Protein AF-A0A0B1TAB0-F1 (afdb_monomer)

Secondary structure (DSSP, 8-state):
----TTSTTTSHHHHSSSSS---PPP----------------------------PPPTTTTTT-SS-HHHHHHHHHHHSSS-----HHHHHHHHHHHHHHHHHHHHHHHHHHHHHH--GGG-TT------HHHHHHHHHHHHHHHHHHHHHHHHHHHHHHHTSTT--HHHHHHHHHHHHHHHHHHHHHHHHHHHHHHHHHT-SS--------------------------HHHHHHHHSTT-TTS------

Nearest PDB structures (foldseek):
  9b3p-assembly1_C  TM=7.333E-01  e=4.336E+00  Mus musculus

Solvent-accessible surface area (backbone atoms only — not comparable to full-atom values): 16544 Å² total; per-residue (Å²): 141,83,85,80,87,75,71,75,70,63,61,62,64,68,66,70,75,80,78,84,86,77,88,80,78,90,85,84,83,86,88,85,90,81,84,88,83,91,83,91,80,84,84,83,88,73,82,71,77,71,78,78,73,78,78,75,60,91,63,52,69,79,71,36,83,47,61,59,72,61,53,51,53,49,50,46,66,72,37,97,52,96,70,89,77,59,69,67,57,51,40,50,52,22,50,51,52,48,53,53,49,53,51,53,50,51,53,44,49,55,52,38,50,61,72,66,52,63,60,87,76,38,91,90,54,76,87,87,76,60,64,70,61,52,51,54,50,51,55,48,51,53,52,51,54,48,52,53,51,51,49,52,50,52,51,50,44,48,53,53,44,72,46,90,90,58,61,69,67,52,39,51,52,36,53,50,51,53,52,50,53,54,49,51,49,51,50,52,55,48,52,53,50,50,51,52,57,57,63,73,73,51,92,68,89,72,85,78,86,83,68,92,79,67,88,70,92,62,81,81,73,83,62,90,67,84,79,72,72,53,71,70,59,52,52,47,67,73,38,96,83,33,98,78,54,82,78,80,76,86,126

Sequence (251 aa):
MDDTPAQHQEEERYHYLSKENLTQVPSDRADSVAAEPMDDTPAQHQEEEMIQVRQLQEGALDSALLRPPDIMSRITQCMNEMCYVDEEVLVLISDAAECRLREIIGELAILAEHRMEPLRLNPNYGQIDDTRRQLRFLEEIDRQQEEQRENREKEALIRMSKSKGIAKDTIERAKEMQRADAEAKRNRDANAAAIAALSSGSKASRPKWDQSGSSGVSGAIHRPRTVRGNVSDLHILVTPHSPISPQWSSE

Radius of gyration: 40.76 Å; Cα contacts (8 Å, |Δi|>4): 65; chains: 1; bounding box: 87×84×124 Å

Mean predicted aligned error: 20.16 Å

Organism: Oesophagostomum dentatum (NCBI:txid61180)

InterPro domains:
  IPR007900 Transcription initiation factor TFIID component TAF4, C-terminal [PF05236] (53-220)
  IPR007900 Transcription initiation factor TFIID component TAF4, C-terminal [cd08045] (85-159)
  IPR045144 Transcription initiation factor TFIID component TAF4 [PTHR15138] (85-216)

Foldseek 3Di:
DDDDPPPPPVVVVVVPPPPPDDDDDDDDDDDDDDDDDDDDDDDDPPPPVPPPPPDDDVCLQVVFPDNLVVVLVVVCVVPPDDDDDDPVVSSVVSVVVVVVVVVLVVVLVVVLVVVVPPQVPDPVDDDPDDVVVVVVVVVVVVVVVVVVVVVVVLVVLLVQLPDPPDDPVSVVVNVVVVVVVVVVVVVVVVVVVVVVVVVVPPPDDDPPPPDPPDPDPDPPPPDVDPRDGDVVSSVLAPDPPRPPHPPPDDD

Structure (mmCIF, N/CA/C/O backbone):
data_AF-A0A0B1TAB0-F1
#
_entry.id   AF-A0A0B1TAB0-F1
#
loop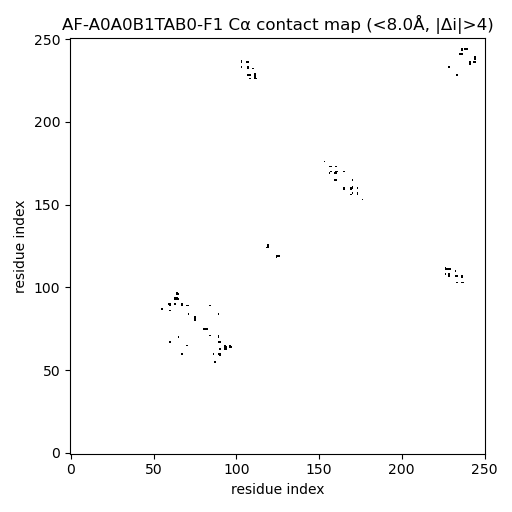_
_atom_site.group_PDB
_atom_site.id
_atom_site.type_symbol
_atom_site.label_atom_id
_atom_site.label_alt_id
_atom_site.label_comp_id
_atom_site.label_asym_id
_atom_site.label_entity_id
_atom_site.label_seq_id
_atom_site.pdbx_PDB_ins_code
_atom_site.Cartn_x
_atom_site.Cartn_y
_atom_site.Cartn_z
_atom_site.occupancy
_atom_site.B_iso_or_equiv
_atom_site.auth_seq_id
_atom_site.auth_comp_id
_atom_site.auth_asym_id
_atom_site.auth_atom_id
_atom_site.pdbx_PDB_model_num
ATOM 1 N N . MET A 1 1 ? -7.571 -66.012 -17.893 1.00 47.59 1 MET A N 1
ATOM 2 C CA . MET A 1 1 ? -7.949 -65.785 -19.296 1.00 47.59 1 MET A CA 1
ATOM 3 C C . MET A 1 1 ? -9.063 -64.775 -19.256 1.00 47.59 1 MET A C 1
ATOM 5 O O . MET A 1 1 ? -10.151 -65.137 -18.843 1.00 47.59 1 MET A O 1
ATOM 9 N N . ASP A 1 2 ? -8.708 -63.517 -19.478 1.00 38.16 2 ASP A N 1
ATOM 10 C CA . ASP A 1 2 ? -9.515 -62.545 -20.212 1.00 38.16 2 ASP A CA 1
ATOM 11 C C . ASP A 1 2 ? -8.610 -61.329 -20.424 1.00 38.16 2 ASP A C 1
ATOM 13 O O . ASP A 1 2 ? -8.282 -60.589 -19.498 1.00 38.16 2 ASP A O 1
ATOM 17 N N . ASP A 1 3 ? -8.097 -61.272 -21.652 1.00 42.53 3 ASP A N 1
ATOM 18 C CA . ASP A 1 3 ? -7.240 -60.240 -22.216 1.00 42.53 3 ASP A CA 1
ATOM 19 C C . ASP A 1 3 ? -8.066 -58.983 -22.509 1.00 42.53 3 ASP A C 1
ATOM 21 O O . ASP A 1 3 ? -9.107 -59.038 -23.167 1.00 42.53 3 ASP A O 1
ATOM 25 N N . THR A 1 4 ? -7.584 -57.832 -22.046 1.00 49.72 4 THR A N 1
ATOM 26 C CA . THR A 1 4 ? -8.196 -56.520 -22.288 1.00 49.72 4 THR A CA 1
ATOM 27 C C . THR A 1 4 ? -7.639 -55.926 -23.595 1.00 49.72 4 THR A C 1
ATOM 29 O O . THR A 1 4 ? -6.447 -55.626 -23.651 1.00 49.72 4 THR A O 1
ATOM 32 N N . PRO A 1 5 ? -8.444 -55.677 -24.649 1.00 50.03 5 PRO A N 1
ATOM 33 C CA . PRO A 1 5 ? -7.944 -55.288 -25.974 1.00 50.03 5 PRO A CA 1
ATOM 34 C C . PRO A 1 5 ? -7.803 -53.763 -26.159 1.00 50.03 5 PRO A C 1
ATOM 36 O O . PRO A 1 5 ? -7.980 -53.248 -27.259 1.00 50.03 5 PRO A O 1
ATOM 39 N N . ALA A 1 6 ? -7.506 -53.011 -25.095 1.00 52.91 6 ALA A N 1
ATOM 40 C CA . ALA A 1 6 ? -7.552 -51.543 -25.123 1.00 52.91 6 ALA A CA 1
ATOM 41 C C . ALA A 1 6 ? -6.198 -50.855 -25.392 1.00 52.91 6 ALA A C 1
ATOM 43 O O . ALA A 1 6 ? -6.175 -49.651 -25.618 1.00 52.91 6 ALA A O 1
ATOM 44 N N . GLN A 1 7 ? -5.077 -51.588 -25.396 1.00 47.50 7 GLN A N 1
ATOM 45 C CA . GLN A 1 7 ? -3.735 -50.995 -25.545 1.00 47.50 7 GLN A CA 1
ATOM 46 C C . GLN A 1 7 ? -3.172 -51.016 -26.977 1.00 47.50 7 GLN A C 1
ATOM 48 O O . GLN A 1 7 ? -2.198 -50.329 -27.251 1.00 47.50 7 GLN A O 1
ATOM 53 N N . HIS A 1 8 ? -3.802 -51.723 -27.919 1.00 46.94 8 HIS A N 1
ATOM 54 C CA . HIS A 1 8 ? -3.307 -51.814 -29.304 1.00 46.94 8 HIS A CA 1
ATOM 55 C C . HIS A 1 8 ? -3.781 -50.681 -30.228 1.00 46.94 8 HIS A C 1
ATOM 57 O O . HIS A 1 8 ? -3.337 -50.599 -31.367 1.00 46.94 8 HIS A O 1
ATOM 63 N N . GLN A 1 9 ? -4.671 -49.798 -29.767 1.00 42.47 9 GLN A N 1
ATOM 64 C CA . GLN A 1 9 ? -5.245 -48.744 -30.614 1.00 42.47 9 GLN A CA 1
ATOM 65 C C . GLN A 1 9 ? -4.593 -47.366 -30.403 1.00 42.47 9 GLN A C 1
ATOM 67 O O . GLN A 1 9 ? -4.854 -46.433 -31.162 1.00 42.47 9 GLN A O 1
ATOM 72 N N . GLU A 1 10 ? -3.716 -47.239 -29.403 1.00 46.34 10 GLU A N 1
ATOM 73 C CA . GLU A 1 10 ? -3.037 -45.983 -29.065 1.00 46.34 10 GLU A CA 1
ATOM 74 C C . GLU A 1 10 ? -1.611 -45.907 -29.647 1.00 46.34 10 GLU A C 1
ATOM 76 O O . GLU A 1 10 ? -1.154 -44.819 -29.990 1.00 46.34 10 GLU A O 1
ATOM 81 N N . GLU A 1 11 ? -0.954 -47.047 -29.908 1.00 45.47 11 GLU A N 1
ATOM 82 C CA . GLU A 1 11 ? 0.348 -47.097 -30.603 1.00 45.47 11 GLU A CA 1
ATOM 83 C C . GLU A 1 11 ? 0.243 -46.841 -32.119 1.00 45.47 11 GLU A C 1
ATOM 85 O O . GLU A 1 11 ? 1.131 -46.216 -32.705 1.00 45.47 11 GLU A O 1
ATOM 90 N N . GLU A 1 12 ? -0.869 -47.206 -32.769 1.00 47.19 12 GLU A N 1
ATOM 91 C CA . GLU A 1 12 ? -1.057 -46.947 -34.208 1.00 47.19 12 GLU A CA 1
ATOM 92 C C . GLU A 1 12 ? -1.264 -45.457 -34.533 1.00 47.19 12 GLU A C 1
ATOM 94 O O . GLU A 1 12 ? -0.997 -45.015 -35.654 1.00 47.19 12 GLU A O 1
ATOM 99 N N . ARG A 1 13 ? -1.662 -44.641 -33.547 1.00 48.09 13 ARG A N 1
ATOM 100 C CA . ARG A 1 13 ? -1.859 -43.193 -33.729 1.00 48.09 13 ARG A CA 1
ATOM 101 C C . ARG A 1 13 ? -0.556 -42.394 -33.746 1.00 48.09 13 ARG A C 1
ATOM 103 O O . ARG A 1 13 ? -0.523 -41.327 -34.355 1.00 48.09 13 ARG A O 1
ATOM 110 N N . TYR A 1 14 ? 0.513 -42.902 -33.131 1.00 40.31 14 TYR A N 1
ATOM 111 C CA . TYR A 1 14 ? 1.827 -42.243 -33.128 1.00 40.31 14 TYR A CA 1
ATOM 112 C C . TYR A 1 14 ? 2.703 -42.636 -34.324 1.00 40.31 14 TYR A C 1
ATOM 114 O O . TYR A 1 14 ? 3.641 -41.917 -34.663 1.00 40.31 14 TYR A O 1
ATOM 122 N N . HIS A 1 15 ? 2.363 -43.717 -35.032 1.00 41.47 15 HIS A N 1
ATOM 123 C CA . HIS A 1 15 ? 3.098 -44.150 -36.222 1.00 41.47 15 HIS A CA 1
ATOM 124 C C . HIS A 1 15 ? 2.649 -43.435 -37.519 1.00 41.47 15 HIS A C 1
ATOM 126 O O . HIS A 1 15 ? 3.377 -43.431 -38.512 1.00 41.47 15 HIS A O 1
ATOM 132 N N . TYR A 1 16 ? 1.490 -42.765 -37.514 1.00 40.62 16 TYR A N 1
ATOM 133 C CA . TYR A 1 16 ? 0.930 -42.085 -38.693 1.00 40.62 16 TYR A CA 1
ATOM 134 C C . TYR A 1 16 ? 1.309 -40.600 -38.854 1.00 40.62 16 TYR A C 1
ATOM 136 O O . TYR A 1 16 ? 0.978 -40.015 -39.880 1.00 40.62 16 TYR A O 1
ATOM 144 N N . LEU A 1 17 ? 2.046 -39.989 -37.916 1.00 42.69 17 LEU A N 1
ATOM 145 C CA . LEU A 1 17 ? 2.487 -38.583 -38.031 1.00 42.69 17 LEU A CA 1
ATOM 146 C C . LEU A 1 17 ? 3.975 -38.395 -38.391 1.00 42.69 17 LEU A C 1
ATOM 148 O O . LEU A 1 17 ? 4.430 -37.263 -38.513 1.00 42.69 17 LEU A O 1
ATOM 152 N N . SER A 1 18 ? 4.738 -39.473 -38.612 1.00 39.78 18 SER A N 1
ATOM 153 C CA . SER A 1 18 ? 6.163 -39.398 -39.010 1.00 39.78 18 SER A CA 1
ATOM 154 C C . SER A 1 18 ? 6.429 -39.614 -40.508 1.00 39.78 18 SER A C 1
ATOM 156 O O . SER A 1 18 ? 7.584 -39.743 -40.909 1.00 39.78 18 SER A O 1
ATOM 158 N N . LYS A 1 19 ? 5.398 -39.675 -41.364 1.00 42.56 19 LYS A N 1
ATOM 159 C CA . LYS A 1 19 ? 5.568 -39.990 -42.798 1.00 42.56 19 LYS A CA 1
ATOM 160 C C . LYS A 1 19 ? 4.796 -39.082 -43.757 1.00 42.56 19 LYS A C 1
ATOM 162 O O . LYS A 1 19 ? 4.285 -39.564 -44.755 1.00 42.56 19 LYS A O 1
ATOM 167 N N . GLU A 1 20 ? 4.772 -37.774 -43.517 1.00 39.12 20 GLU A N 1
ATOM 168 C CA . GLU A 1 20 ? 4.333 -36.802 -44.533 1.00 39.12 20 GLU A CA 1
ATOM 169 C C . GLU A 1 20 ? 5.166 -35.514 -44.474 1.00 39.12 20 GLU A C 1
ATOM 171 O O . GLU A 1 20 ? 4.686 -34.480 -44.031 1.00 39.12 20 GLU A O 1
ATOM 176 N N . ASN A 1 21 ? 6.437 -35.579 -44.895 1.00 34.12 21 ASN A N 1
ATOM 177 C CA . ASN A 1 21 ? 7.074 -34.532 -45.713 1.00 34.12 21 ASN A CA 1
ATOM 178 C C . ASN A 1 21 ? 8.458 -35.003 -46.197 1.00 34.12 21 ASN A C 1
ATOM 180 O O . ASN A 1 21 ? 9.498 -34.630 -45.658 1.00 34.12 21 ASN A O 1
ATOM 184 N N . LEU A 1 22 ? 8.481 -35.879 -47.201 1.00 32.72 22 LEU A N 1
ATOM 185 C CA . LEU A 1 22 ? 9.697 -36.147 -47.964 1.00 32.72 22 LEU A CA 1
ATOM 186 C C . LEU A 1 22 ? 9.334 -36.122 -49.445 1.00 32.72 22 LEU A C 1
ATOM 188 O O . LEU A 1 22 ? 8.996 -37.139 -50.047 1.00 32.72 22 LEU A O 1
ATOM 192 N N . THR A 1 23 ? 9.338 -34.918 -50.009 1.00 33.59 23 THR A N 1
ATOM 193 C CA . THR A 1 23 ? 9.144 -34.686 -51.437 1.00 33.59 23 THR A CA 1
ATOM 194 C C . THR A 1 23 ? 10.297 -35.329 -52.202 1.00 33.59 23 THR A C 1
ATOM 196 O O . THR A 1 23 ? 11.424 -34.838 -52.197 1.00 33.59 23 THR A O 1
ATOM 199 N N . GLN A 1 24 ? 10.005 -36.460 -52.842 1.00 29.81 24 GLN A N 1
ATOM 200 C CA . GLN A 1 24 ? 10.857 -37.090 -53.841 1.00 29.81 24 GLN A CA 1
ATOM 201 C C . GLN A 1 24 ? 10.837 -36.250 -55.126 1.00 29.81 24 GLN A C 1
ATOM 203 O O . GLN A 1 24 ? 9.774 -35.976 -55.681 1.00 29.81 24 GLN A O 1
ATOM 208 N N . VAL A 1 25 ? 12.018 -35.866 -55.609 1.00 36.06 25 VAL A N 1
ATOM 209 C CA . VAL A 1 25 ? 12.242 -35.359 -56.971 1.00 36.06 25 VAL A CA 1
ATOM 210 C C . VAL A 1 25 ? 12.648 -36.558 -57.843 1.00 36.06 25 VAL A C 1
ATOM 212 O O . VAL A 1 25 ? 13.494 -37.339 -57.400 1.00 36.06 25 VAL A O 1
ATOM 215 N N . PRO A 1 26 ? 12.067 -36.767 -59.039 1.00 36.28 26 PRO A N 1
ATOM 216 C CA . PRO A 1 26 ? 12.349 -37.957 -59.831 1.00 36.28 26 PRO A CA 1
ATOM 217 C C . PRO A 1 26 ? 13.692 -37.837 -60.563 1.00 36.28 26 PRO A C 1
ATOM 219 O O . PRO A 1 26 ? 13.973 -36.842 -61.228 1.00 36.28 26 PRO A O 1
ATOM 222 N N . SER A 1 27 ? 14.510 -38.880 -60.423 1.00 30.61 27 SER A N 1
ATOM 223 C CA . SER A 1 27 ? 15.782 -39.084 -61.118 1.00 30.61 27 SER A CA 1
ATOM 224 C C . SER A 1 27 ? 15.565 -40.076 -62.258 1.00 30.61 27 SER A C 1
ATOM 226 O O . SER A 1 27 ? 15.250 -41.237 -62.001 1.00 30.61 27 SER A O 1
ATOM 228 N N . ASP A 1 28 ? 15.744 -39.621 -63.498 1.00 32.47 28 ASP A N 1
ATOM 229 C CA . ASP A 1 28 ? 15.844 -40.477 -64.677 1.00 32.47 28 ASP A CA 1
ATOM 230 C C . ASP A 1 28 ? 17.212 -40.283 -65.358 1.00 32.47 28 ASP A C 1
ATOM 232 O O . ASP A 1 28 ? 17.497 -39.259 -65.971 1.00 32.47 28 ASP A O 1
ATOM 236 N N . ARG A 1 29 ? 18.009 -41.356 -65.267 1.00 31.23 29 ARG A N 1
ATOM 237 C CA . ARG A 1 29 ? 18.753 -42.002 -66.365 1.00 31.23 29 ARG A CA 1
ATOM 238 C C . ARG A 1 29 ? 20.047 -41.362 -66.927 1.00 31.23 29 ARG A C 1
ATOM 240 O O . ARG A 1 29 ? 20.035 -40.645 -67.914 1.00 31.23 29 ARG A O 1
ATOM 247 N N . ALA A 1 30 ? 21.152 -41.852 -66.351 1.00 32.66 30 ALA A N 1
ATOM 248 C CA . ALA A 1 30 ? 22.354 -42.471 -66.951 1.00 32.66 30 ALA A CA 1
ATOM 249 C C . ALA A 1 30 ? 23.254 -41.751 -67.992 1.00 32.66 30 ALA A C 1
ATOM 251 O O . ALA A 1 30 ? 22.832 -41.398 -69.087 1.00 32.66 30 ALA A O 1
ATOM 252 N N . ASP A 1 31 ? 24.549 -41.790 -67.633 1.00 30.97 31 ASP A N 1
ATOM 253 C CA . ASP A 1 31 ? 25.794 -41.857 -68.419 1.00 30.97 31 ASP A CA 1
ATOM 254 C C . ASP A 1 31 ? 26.188 -40.706 -69.353 1.00 30.97 31 ASP A C 1
ATOM 256 O O . ASP A 1 31 ? 25.697 -40.597 -70.472 1.00 30.97 31 ASP A O 1
ATOM 260 N N . SER A 1 32 ? 27.256 -39.977 -68.988 1.00 34.34 32 SER A N 1
ATOM 261 C CA . SER A 1 32 ? 28.560 -40.091 -69.682 1.00 34.34 32 SER A CA 1
ATOM 262 C C . SER A 1 32 ? 29.707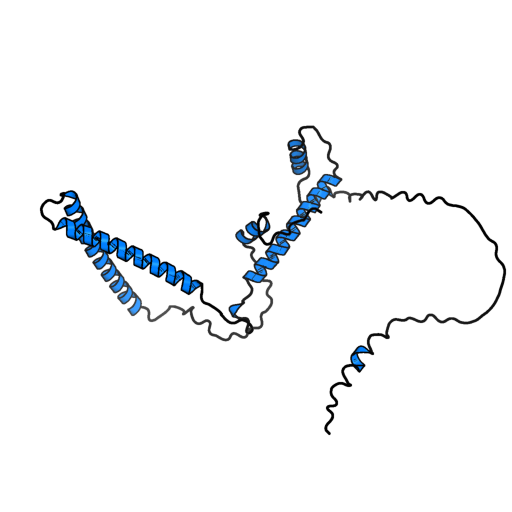 -39.378 -68.939 1.00 34.34 32 SER A C 1
ATOM 264 O O . SER A 1 32 ? 29.565 -38.287 -68.400 1.00 34.34 32 SER A O 1
ATOM 266 N N . VAL A 1 33 ? 30.858 -40.050 -68.934 1.00 36.56 33 VAL A N 1
ATOM 267 C CA . VAL A 1 33 ? 32.167 -39.678 -68.374 1.00 36.56 33 VAL A CA 1
ATOM 268 C C . VAL A 1 33 ? 32.877 -38.631 -69.243 1.00 36.56 33 VAL A C 1
ATOM 270 O O . VAL A 1 33 ? 32.963 -38.845 -70.449 1.00 36.56 33 VAL A O 1
ATOM 273 N N . ALA A 1 34 ? 33.488 -37.598 -68.638 1.00 35.16 34 ALA A N 1
ATOM 274 C CA . ALA A 1 34 ? 34.705 -36.939 -69.150 1.00 35.16 34 ALA A CA 1
ATOM 275 C C . ALA A 1 34 ? 35.356 -35.969 -68.128 1.00 35.16 34 ALA A C 1
ATOM 277 O O . ALA A 1 34 ? 34.776 -34.947 -67.791 1.00 35.16 34 ALA A O 1
ATOM 278 N N . ALA A 1 35 ? 36.565 -36.346 -67.689 1.00 34.28 35 ALA A N 1
ATOM 279 C CA . ALA A 1 35 ? 37.792 -35.568 -67.419 1.00 34.28 35 ALA A CA 1
ATOM 280 C C . ALA A 1 35 ? 37.768 -34.150 -66.782 1.00 34.28 35 ALA A C 1
ATOM 282 O O . ALA A 1 35 ? 37.145 -33.222 -67.285 1.00 34.28 35 ALA A O 1
ATOM 283 N N . GLU A 1 36 ? 38.602 -33.998 -65.741 1.00 37.75 36 GLU A N 1
ATOM 284 C CA . GLU A 1 36 ? 38.981 -32.765 -65.020 1.00 37.75 36 GLU A CA 1
ATOM 285 C C . GLU A 1 36 ? 39.729 -31.702 -65.875 1.00 37.75 36 GLU A C 1
ATOM 287 O O . GLU A 1 36 ? 40.090 -31.989 -67.021 1.00 37.75 36 GLU A O 1
ATOM 292 N N . PRO A 1 37 ? 40.024 -30.491 -65.336 1.00 47.38 37 PRO A N 1
ATOM 293 C CA . PRO A 1 37 ? 41.215 -30.344 -64.480 1.00 47.38 37 PRO A CA 1
ATOM 294 C C . PRO A 1 37 ? 41.073 -29.404 -63.263 1.00 47.38 37 PRO A C 1
ATOM 296 O O . PRO A 1 37 ? 40.228 -28.515 -63.205 1.00 47.38 37 PRO A O 1
ATOM 299 N N . MET A 1 38 ? 41.988 -29.642 -62.324 1.00 50.09 38 MET A N 1
ATOM 300 C CA . MET A 1 38 ? 42.341 -28.871 -61.132 1.00 50.09 38 MET A CA 1
ATOM 301 C C . MET A 1 38 ? 42.505 -27.360 -61.362 1.00 50.09 38 MET A C 1
ATOM 303 O O . MET A 1 38 ? 43.129 -26.951 -62.342 1.00 50.09 38 MET A O 1
ATOM 307 N N . ASP A 1 39 ? 42.080 -26.562 -60.379 1.00 37.22 39 ASP A N 1
ATOM 308 C CA . ASP A 1 39 ? 42.623 -25.222 -60.145 1.00 37.22 39 ASP A CA 1
ATOM 309 C C . ASP A 1 39 ? 42.904 -25.041 -58.642 1.00 37.22 39 ASP A C 1
ATOM 311 O O . ASP A 1 39 ? 41.996 -25.031 -57.810 1.00 37.22 39 ASP A O 1
ATOM 315 N N . ASP A 1 40 ? 44.195 -24.982 -58.312 1.00 39.03 40 ASP A N 1
ATOM 316 C CA . ASP A 1 40 ? 44.751 -24.658 -56.999 1.00 39.03 40 ASP A CA 1
ATOM 317 C C . ASP A 1 40 ? 44.916 -23.132 -56.920 1.00 39.03 40 ASP A C 1
ATOM 319 O O . ASP A 1 40 ? 45.767 -22.557 -57.602 1.00 39.03 40 ASP A O 1
ATOM 323 N N . THR A 1 41 ? 44.172 -22.458 -56.041 1.00 40.03 41 THR A N 1
ATOM 324 C CA . THR A 1 41 ? 44.500 -21.086 -55.612 1.00 40.03 41 THR A CA 1
ATOM 325 C C . THR A 1 41 ? 44.501 -20.990 -54.082 1.00 40.03 41 THR A C 1
ATOM 327 O O . THR A 1 41 ? 43.497 -21.320 -53.449 1.00 40.03 41 THR A O 1
ATOM 330 N N . PRO A 1 42 ? 45.607 -20.554 -53.442 1.00 38.59 42 PRO A N 1
ATOM 331 C CA . PRO A 1 42 ? 45.699 -20.513 -51.990 1.00 38.59 42 PRO A CA 1
ATOM 332 C C . PRO A 1 42 ? 45.158 -19.194 -51.412 1.00 38.59 42 PRO A C 1
ATOM 334 O O . PRO A 1 42 ? 45.558 -18.110 -51.821 1.00 38.59 42 PRO A O 1
ATOM 337 N N . ALA A 1 43 ? 44.288 -19.344 -50.411 1.00 40.84 43 ALA A N 1
ATOM 338 C CA . ALA A 1 43 ? 44.093 -18.513 -49.218 1.00 40.84 43 ALA A CA 1
ATOM 339 C C . ALA A 1 43 ? 44.223 -16.981 -49.320 1.00 40.84 43 ALA A C 1
ATOM 341 O O . ALA A 1 43 ? 45.339 -16.474 -49.316 1.00 40.84 43 ALA A O 1
ATOM 342 N N . GLN A 1 44 ? 43.102 -16.270 -49.115 1.00 34.50 44 GLN A N 1
ATOM 343 C CA . GLN A 1 44 ? 43.016 -15.134 -48.177 1.00 34.50 44 GLN A CA 1
ATOM 344 C C . GLN A 1 44 ? 41.606 -15.077 -47.554 1.00 34.50 44 GLN A C 1
ATOM 346 O O . GLN A 1 44 ? 40.704 -14.439 -48.082 1.00 34.50 44 GLN A O 1
ATOM 351 N N . HIS A 1 45 ? 41.413 -15.754 -46.417 1.00 34.88 45 HIS A N 1
ATOM 352 C CA . HIS A 1 45 ? 40.326 -15.424 -45.495 1.00 34.88 45 HIS A CA 1
ATOM 353 C C . HIS A 1 45 ? 40.740 -14.151 -44.746 1.00 34.88 45 HIS A C 1
ATOM 355 O O . HIS A 1 45 ? 41.489 -14.215 -43.774 1.00 34.88 45 HIS A O 1
ATOM 361 N N . GLN A 1 46 ? 40.314 -12.990 -45.237 1.00 36.31 46 GLN A N 1
ATOM 362 C CA . GLN A 1 46 ? 40.105 -11.828 -44.382 1.00 36.31 46 GLN A CA 1
ATOM 363 C C . GLN A 1 46 ? 38.625 -11.843 -44.017 1.00 36.31 46 GLN A C 1
ATOM 365 O O . GLN A 1 46 ? 37.778 -11.404 -44.788 1.00 36.31 46 GLN A O 1
ATOM 370 N N . GLU A 1 47 ? 38.313 -12.409 -42.855 1.00 41.62 47 GLU A N 1
ATOM 371 C CA . GLU A 1 47 ? 37.093 -12.048 -42.142 1.00 41.62 47 GLU A CA 1
ATOM 372 C C . GLU A 1 47 ? 37.279 -10.593 -41.693 1.00 41.62 47 GLU A C 1
ATOM 374 O O . GLU A 1 47 ? 37.739 -10.307 -40.591 1.00 41.62 47 GLU A O 1
ATOM 379 N N . GLU A 1 48 ? 37.000 -9.649 -42.593 1.00 47.19 48 GLU A N 1
ATOM 380 C CA . GLU A 1 48 ? 36.554 -8.335 -42.156 1.00 47.19 48 GLU A CA 1
ATOM 381 C C . GLU A 1 48 ? 35.204 -8.580 -41.494 1.00 47.19 48 GLU A C 1
ATOM 383 O O . GLU A 1 48 ? 34.183 -8.750 -42.160 1.00 47.19 48 GLU A O 1
ATOM 388 N N . GLU A 1 49 ? 35.223 -8.694 -40.168 1.00 48.38 49 GLU A N 1
ATOM 389 C CA . GLU A 1 49 ? 34.031 -8.623 -39.341 1.00 48.38 49 GLU A CA 1
ATOM 390 C C . GLU A 1 49 ? 33.387 -7.267 -39.647 1.00 48.38 49 GLU A C 1
ATOM 392 O O . GLU A 1 49 ? 33.799 -6.214 -39.157 1.00 48.38 49 GLU A O 1
ATOM 397 N N . MET A 1 50 ? 32.458 -7.283 -40.603 1.00 40.94 50 MET A N 1
ATOM 398 C CA . MET A 1 50 ? 31.749 -6.105 -41.061 1.00 40.94 50 MET A CA 1
ATOM 399 C C . MET A 1 50 ? 31.025 -5.565 -39.834 1.00 40.94 50 MET A C 1
ATOM 401 O O . MET A 1 50 ? 30.039 -6.156 -39.395 1.00 40.94 50 MET A O 1
ATOM 405 N N . ILE A 1 51 ? 31.519 -4.470 -39.251 1.00 59.53 51 ILE A N 1
ATOM 406 C CA . ILE A 1 51 ? 30.779 -3.753 -38.216 1.00 59.53 51 ILE A CA 1
ATOM 407 C C . ILE A 1 51 ? 29.483 -3.327 -38.891 1.00 59.53 51 ILE A C 1
ATOM 409 O O . ILE A 1 51 ? 29.464 -2.406 -39.711 1.00 59.53 51 ILE A O 1
ATOM 413 N N . GLN A 1 52 ? 28.406 -4.052 -38.609 1.00 52.94 52 GLN A N 1
ATOM 414 C CA . GLN A 1 52 ? 27.100 -3.751 -39.154 1.00 52.94 52 GLN A CA 1
ATOM 415 C C . GLN A 1 52 ? 26.580 -2.528 -38.405 1.00 52.94 52 GLN A C 1
ATOM 417 O O . GLN A 1 52 ? 25.865 -2.639 -37.412 1.00 52.94 52 GLN A O 1
ATOM 422 N N . VAL A 1 53 ? 27.019 -1.348 -38.852 1.00 60.97 53 VAL A N 1
ATOM 423 C CA . VAL A 1 53 ? 26.540 -0.064 -38.346 1.00 60.97 53 VAL A CA 1
ATOM 424 C C . VAL A 1 53 ? 25.045 -0.024 -38.625 1.00 60.97 53 VAL A C 1
ATOM 426 O O . VAL A 1 53 ? 24.603 -0.092 -39.778 1.00 60.97 53 VAL A O 1
ATOM 429 N N . ARG A 1 54 ? 24.257 -0.000 -37.552 1.00 65.94 54 ARG A N 1
ATOM 430 C CA . ARG A 1 54 ? 22.802 0.044 -37.626 1.00 65.94 54 ARG A CA 1
ATOM 431 C C . ARG A 1 54 ? 22.411 1.415 -38.165 1.00 65.94 54 ARG A C 1
ATOM 433 O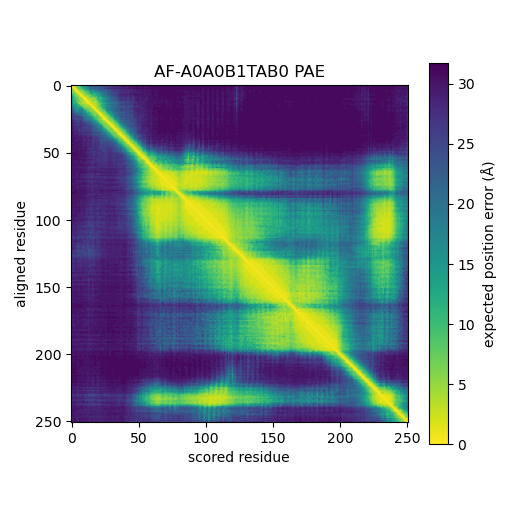 O . ARG A 1 54 ? 22.292 2.355 -37.399 1.00 65.94 54 ARG A O 1
ATOM 440 N N . GLN A 1 55 ? 22.197 1.521 -39.475 1.00 67.31 55 GLN A N 1
ATOM 441 C CA . GLN A 1 55 ? 21.720 2.766 -40.075 1.00 67.31 55 GLN A CA 1
ATOM 442 C C . GLN A 1 55 ? 20.388 3.166 -39.433 1.00 67.31 55 GLN A C 1
ATOM 444 O O . GLN A 1 55 ? 19.403 2.425 -39.511 1.00 67.31 55 GLN A O 1
ATOM 449 N N . LEU A 1 56 ? 20.369 4.328 -38.781 1.00 61.59 56 LEU A N 1
ATOM 450 C CA . LEU A 1 56 ? 19.141 4.919 -38.268 1.00 61.59 56 LEU A CA 1
ATOM 451 C C . LEU A 1 56 ? 18.188 5.214 -39.424 1.00 61.59 56 LEU A C 1
ATOM 453 O O . LEU A 1 56 ? 18.567 5.797 -40.440 1.00 61.59 56 LEU A O 1
ATOM 457 N N . GLN A 1 57 ? 16.926 4.839 -39.242 1.00 69.44 57 GLN A N 1
ATOM 458 C CA . GLN A 1 57 ? 15.865 5.282 -40.130 1.00 69.44 57 GLN A CA 1
ATOM 459 C C . GLN A 1 57 ? 15.727 6.807 -40.011 1.00 69.44 57 GLN A C 1
ATOM 461 O O . GLN A 1 57 ? 15.761 7.355 -38.908 1.00 69.44 57 GLN A O 1
ATOM 466 N N . GLU A 1 58 ? 15.583 7.497 -41.141 1.00 67.62 58 GLU A N 1
ATOM 467 C CA . GLU A 1 58 ? 15.400 8.950 -41.175 1.00 67.62 58 GLU A CA 1
ATOM 468 C C . GLU A 1 58 ? 14.213 9.348 -40.268 1.00 67.62 58 GLU A C 1
ATOM 470 O O . GLU A 1 58 ? 13.111 8.815 -40.414 1.00 67.62 58 GLU A O 1
ATOM 475 N N . GLY A 1 59 ? 14.458 10.215 -39.274 1.00 70.31 59 GLY A N 1
ATOM 476 C CA . GLY A 1 59 ? 13.463 10.613 -38.263 1.00 70.31 59 GLY A CA 1
ATOM 477 C C . GLY A 1 59 ? 13.386 9.744 -36.996 1.00 70.31 59 GLY A C 1
ATOM 478 O O . GLY A 1 59 ? 12.460 9.917 -36.207 1.00 70.31 59 GLY A O 1
ATOM 479 N N . ALA A 1 60 ? 14.337 8.835 -36.744 1.00 74.06 60 ALA A N 1
ATOM 480 C CA . ALA A 1 60 ? 14.332 7.973 -35.549 1.00 74.06 60 ALA A CA 1
ATOM 481 C C . ALA A 1 60 ? 14.254 8.742 -34.211 1.00 74.06 60 ALA A C 1
ATOM 483 O O . ALA A 1 60 ? 13.608 8.283 -33.265 1.00 74.06 60 ALA A O 1
ATOM 484 N N . LEU A 1 61 ? 14.852 9.937 -34.141 1.00 75.50 61 LEU A N 1
ATOM 485 C CA . LEU A 1 61 ? 14.771 10.817 -32.970 1.00 75.50 61 LEU A CA 1
ATOM 486 C C . LEU A 1 61 ? 13.366 11.392 -32.738 1.00 75.50 61 LEU A C 1
ATOM 488 O O . LEU A 1 61 ? 13.000 11.637 -31.590 1.00 75.50 61 LEU A O 1
ATOM 492 N N . ASP A 1 62 ? 12.570 11.576 -33.793 1.00 77.75 62 ASP A N 1
ATOM 493 C CA . ASP A 1 62 ? 11.206 12.111 -33.692 1.00 77.75 62 ASP A CA 1
ATOM 494 C C . ASP A 1 62 ? 10.214 11.055 -33.185 1.00 77.75 62 ASP A C 1
ATOM 496 O O . ASP A 1 62 ? 9.190 11.388 -32.586 1.00 77.75 62 ASP A O 1
ATOM 500 N N . SER A 1 63 ? 10.524 9.772 -33.393 1.00 81.94 63 SER A N 1
ATOM 501 C CA . SER A 1 63 ? 9.767 8.638 -32.848 1.00 81.94 63 SER A CA 1
ATOM 502 C C . SER A 1 63 ? 10.207 8.203 -31.447 1.00 81.94 63 SER A C 1
ATOM 504 O O . SER A 1 63 ? 9.578 7.323 -30.860 1.00 81.94 63 SER A O 1
ATOM 506 N N . ALA A 1 64 ? 11.278 8.791 -30.910 1.00 87.06 64 ALA A N 1
ATOM 507 C CA . ALA A 1 64 ? 11.827 8.415 -29.617 1.00 87.06 64 ALA A CA 1
ATOM 508 C C . ALA A 1 64 ? 10.833 8.711 -28.477 1.00 87.06 64 ALA A C 1
ATOM 510 O O . ALA A 1 64 ? 10.278 9.805 -28.366 1.00 87.06 64 ALA A O 1
ATOM 511 N N . LEU A 1 65 ? 10.631 7.731 -27.591 1.00 91.56 65 LEU A N 1
ATOM 512 C CA . LEU A 1 65 ? 9.840 7.880 -26.369 1.00 91.56 65 LEU A CA 1
ATOM 513 C C . LEU A 1 65 ? 10.361 9.013 -25.470 1.00 91.56 65 LEU A C 1
ATOM 515 O O . LEU A 1 65 ? 9.581 9.782 -24.903 1.00 91.56 65 LEU A O 1
ATOM 519 N N . LEU A 1 66 ? 11.680 9.079 -25.288 1.00 92.81 66 LEU A N 1
ATOM 520 C CA . LEU A 1 66 ? 12.329 10.095 -24.470 1.00 92.81 66 LEU A CA 1
ATOM 521 C C . LEU A 1 66 ? 12.757 11.276 -25.338 1.00 92.81 66 LEU A C 1
ATOM 523 O O . LEU A 1 66 ? 13.245 11.096 -26.448 1.00 92.81 66 LEU A O 1
ATOM 527 N N . ARG A 1 67 ? 12.642 12.499 -24.807 1.00 92.25 67 ARG A N 1
ATOM 528 C CA . ARG A 1 67 ? 13.064 13.704 -25.533 1.00 92.25 67 ARG A CA 1
ATOM 529 C C . ARG A 1 67 ? 14.598 13.763 -25.624 1.00 92.25 67 ARG A C 1
ATOM 531 O O . ARG A 1 67 ? 15.240 13.935 -24.582 1.00 92.25 67 ARG A O 1
ATOM 538 N N . PRO A 1 68 ? 15.192 13.737 -26.833 1.00 89.69 68 PRO A N 1
ATOM 539 C CA . PRO A 1 68 ? 16.644 13.800 -27.015 1.00 89.69 68 PRO A CA 1
ATOM 540 C C . PRO A 1 68 ? 17.357 14.965 -26.295 1.00 89.69 68 PRO A C 1
ATOM 542 O O . PRO A 1 68 ? 18.386 14.711 -25.662 1.00 89.69 68 PRO A O 1
ATOM 545 N N . PRO A 1 69 ? 16.844 16.219 -26.290 1.00 89.31 69 PRO A N 1
ATOM 546 C CA . PRO A 1 69 ? 17.544 17.322 -25.622 1.00 89.31 69 PRO A CA 1
ATOM 547 C C . PRO A 1 69 ? 17.601 17.168 -24.096 1.00 89.31 69 PRO A C 1
ATOM 549 O O . PRO A 1 69 ? 18.569 17.605 -23.473 1.00 89.31 69 PRO A O 1
ATOM 552 N N . ASP A 1 70 ? 16.602 16.524 -23.485 1.00 91.62 70 ASP A N 1
ATOM 553 C CA . ASP A 1 70 ? 16.604 16.277 -22.042 1.00 91.62 70 ASP A CA 1
ATOM 554 C C . ASP A 1 70 ? 17.650 15.221 -21.676 1.00 91.62 70 ASP A C 1
ATOM 556 O O . ASP A 1 70 ? 18.392 15.396 -20.709 1.00 91.62 70 ASP A O 1
ATOM 560 N N . ILE A 1 71 ? 17.730 14.143 -22.467 1.00 91.44 71 ILE A N 1
ATOM 561 C CA . ILE A 1 71 ? 18.713 13.068 -22.283 1.00 91.44 71 ILE A CA 1
ATOM 562 C C . ILE A 1 71 ? 20.124 13.637 -22.423 1.00 91.44 71 ILE A C 1
ATOM 564 O O . ILE A 1 71 ? 20.938 13.465 -21.518 1.00 91.44 71 ILE A O 1
ATOM 568 N N . MET A 1 72 ? 20.386 14.385 -23.500 1.00 90.06 72 MET A N 1
ATOM 569 C CA . MET A 1 72 ? 21.669 15.050 -23.728 1.00 90.06 72 MET A CA 1
ATOM 570 C C . MET A 1 72 ? 22.036 15.961 -22.550 1.00 90.06 72 MET A C 1
ATOM 572 O O . MET A 1 72 ? 23.118 15.831 -21.987 1.00 90.06 72 MET A O 1
ATOM 576 N N . SER A 1 73 ? 21.112 16.823 -22.104 1.00 89.75 73 SER A N 1
ATOM 577 C CA . SER A 1 73 ? 21.347 17.708 -20.957 1.00 89.75 73 SER A CA 1
ATOM 578 C C . SER A 1 73 ? 21.701 16.937 -19.683 1.00 89.75 73 SER A C 1
ATOM 580 O O . SER A 1 73 ? 22.557 17.386 -18.918 1.00 89.75 73 SER A O 1
ATOM 582 N N . ARG A 1 74 ? 21.074 15.779 -19.441 1.00 90.38 74 ARG A N 1
ATOM 583 C CA . ARG A 1 74 ? 21.403 14.936 -18.283 1.00 90.38 74 ARG A CA 1
ATOM 584 C C . ARG A 1 74 ? 22.740 14.235 -18.420 1.00 90.38 74 ARG A C 1
ATOM 586 O O . ARG A 1 74 ? 23.489 14.235 -17.448 1.00 90.38 74 ARG A O 1
ATOM 593 N N . ILE A 1 75 ? 23.077 13.725 -19.599 1.00 90.25 75 ILE A N 1
ATOM 594 C CA . ILE A 1 75 ? 24.389 13.121 -19.847 1.00 90.25 75 ILE A CA 1
ATOM 595 C C . ILE A 1 75 ? 25.490 14.165 -19.642 1.00 90.25 75 ILE A C 1
ATOM 597 O O . ILE A 1 75 ? 26.398 13.933 -18.850 1.00 90.25 75 ILE A O 1
ATOM 601 N N . THR A 1 76 ? 25.369 15.350 -20.248 1.00 88.38 76 THR A N 1
ATOM 602 C CA . THR A 1 76 ? 26.346 16.437 -20.082 1.00 88.38 76 THR A CA 1
ATOM 603 C C . THR A 1 76 ? 26.410 16.965 -18.648 1.00 88.38 76 THR A C 1
ATOM 605 O O . THR A 1 76 ? 27.448 17.452 -18.233 1.00 88.38 76 THR A O 1
ATOM 608 N N . GLN A 1 77 ? 25.330 16.889 -17.865 1.00 88.31 77 GLN A N 1
ATOM 609 C CA . GLN A 1 77 ? 25.372 17.257 -16.446 1.00 88.31 77 GLN A CA 1
ATOM 610 C C . GLN A 1 77 ? 26.104 16.207 -15.595 1.00 88.31 77 GLN A C 1
ATOM 612 O O . GLN A 1 77 ? 26.762 16.557 -14.617 1.00 88.31 77 GLN A O 1
ATOM 617 N N . CYS A 1 78 ? 25.958 14.924 -15.931 1.00 87.06 78 CYS A N 1
ATOM 618 C CA . CYS A 1 78 ? 26.644 13.830 -15.248 1.00 87.06 78 CYS A CA 1
ATOM 619 C C . CYS A 1 78 ? 28.121 13.735 -15.645 1.00 87.06 78 CYS A C 1
ATOM 621 O O . CYS A 1 78 ? 28.958 13.362 -14.824 1.00 87.06 78 CYS A O 1
ATOM 623 N N . MET A 1 79 ? 28.447 14.070 -16.891 1.00 83.69 79 MET A N 1
ATOM 624 C CA . MET A 1 79 ? 29.817 14.139 -17.375 1.00 83.69 79 MET A CA 1
ATOM 625 C C . MET A 1 79 ? 30.405 15.492 -16.971 1.00 83.69 79 MET A C 1
ATOM 627 O O . MET A 1 79 ? 29.915 16.540 -17.359 1.00 83.69 79 MET A O 1
ATOM 631 N N . ASN A 1 80 ? 31.474 15.494 -16.179 1.00 73.50 80 ASN A N 1
ATOM 632 C CA . ASN A 1 80 ? 32.111 16.721 -15.681 1.00 73.50 80 ASN A CA 1
ATOM 633 C C . ASN A 1 80 ? 32.780 17.575 -16.793 1.00 73.50 80 ASN A C 1
ATOM 635 O O . ASN A 1 80 ? 33.408 18.591 -16.503 1.00 73.50 80 ASN A O 1
ATOM 639 N N . GLU A 1 81 ? 32.659 17.166 -18.060 1.00 76.25 81 GLU A N 1
ATOM 640 C CA . GLU A 1 81 ? 33.244 17.791 -19.245 1.00 76.25 81 GLU A CA 1
ATOM 641 C C . GLU A 1 81 ? 32.251 17.778 -20.416 1.00 76.25 81 GLU A C 1
ATOM 643 O O . GLU A 1 81 ? 31.320 16.970 -20.466 1.00 76.25 81 GLU A O 1
ATOM 648 N N . MET A 1 82 ? 32.460 18.680 -21.380 1.00 73.31 82 MET A N 1
ATOM 649 C CA . MET A 1 82 ? 31.654 18.733 -22.600 1.00 73.31 82 MET A CA 1
ATOM 650 C C . MET A 1 82 ? 31.895 17.468 -23.428 1.00 73.31 82 MET A C 1
ATOM 652 O O . MET A 1 82 ? 32.985 17.263 -23.957 1.00 73.31 82 MET A O 1
ATOM 656 N N . CYS A 1 83 ? 30.869 16.632 -23.542 1.00 78.50 83 CYS A N 1
ATOM 657 C CA . CYS A 1 83 ? 30.876 15.424 -24.356 1.00 78.50 83 CYS A CA 1
ATOM 658 C C . CYS A 1 83 ? 29.980 15.604 -25.585 1.00 78.50 83 CYS A C 1
ATOM 660 O O . CYS A 1 83 ? 28.950 16.278 -25.529 1.00 78.50 83 CYS A O 1
ATOM 662 N N . TYR A 1 84 ? 30.383 14.991 -26.695 1.00 83.00 84 TYR A N 1
ATOM 663 C CA . TYR A 1 84 ? 29.523 14.797 -27.855 1.00 83.00 84 TYR A CA 1
ATOM 664 C C . TYR A 1 84 ? 28.882 13.413 -27.741 1.00 83.00 84 TYR A C 1
ATOM 666 O O . TYR A 1 84 ? 29.590 12.428 -27.533 1.00 83.00 84 TYR A O 1
ATOM 674 N N . VAL A 1 85 ? 27.557 13.348 -27.845 1.00 86.44 85 VAL A N 1
ATOM 675 C CA . VAL A 1 85 ? 26.796 12.094 -27.835 1.00 86.44 85 VAL A CA 1
ATOM 676 C C . VAL A 1 85 ? 26.151 11.944 -29.202 1.00 86.44 85 VAL A C 1
ATOM 678 O O . VAL A 1 85 ? 25.468 12.860 -29.659 1.00 86.44 85 VAL A O 1
ATOM 681 N N . ASP A 1 86 ? 26.392 10.803 -29.841 1.00 88.69 86 ASP A N 1
ATOM 682 C CA . ASP A 1 86 ? 25.794 10.475 -31.132 1.00 88.69 86 ASP A CA 1
ATOM 683 C C . ASP A 1 86 ? 24.268 10.331 -31.002 1.00 88.69 86 ASP A C 1
ATOM 685 O O . ASP A 1 86 ? 23.749 9.884 -29.972 1.00 88.69 86 ASP A O 1
ATOM 689 N N . GLU A 1 87 ? 23.547 10.681 -32.059 1.00 88.38 87 GLU A N 1
ATOM 690 C CA . GLU A 1 87 ? 22.099 10.519 -32.156 1.00 88.38 87 GLU A CA 1
ATOM 691 C C . GLU A 1 87 ? 21.693 9.049 -31.982 1.00 88.38 87 GLU A C 1
ATOM 693 O O . GLU A 1 87 ? 20.699 8.766 -31.309 1.00 88.38 87 GLU A O 1
ATOM 698 N N . GLU A 1 88 ? 22.509 8.108 -32.476 1.00 88.62 88 GLU A N 1
ATOM 699 C CA . GLU A 1 88 ? 22.305 6.662 -32.287 1.00 88.62 88 GLU A CA 1
ATOM 700 C C . GLU A 1 88 ? 22.220 6.271 -30.812 1.00 88.62 88 GLU A C 1
ATOM 702 O O . GLU A 1 88 ? 21.361 5.482 -30.412 1.00 88.62 88 GLU A O 1
ATOM 707 N N . VAL A 1 89 ? 23.069 6.865 -29.973 1.00 90.50 89 VAL A N 1
ATOM 708 C CA . VAL A 1 89 ? 23.100 6.581 -28.536 1.00 90.50 89 VAL A CA 1
ATOM 709 C C . VAL A 1 89 ? 21.834 7.100 -27.858 1.00 90.50 89 VAL A C 1
ATOM 711 O O . VAL A 1 89 ? 21.277 6.426 -26.992 1.00 90.50 89 VAL A O 1
ATOM 714 N N . LEU A 1 90 ? 21.338 8.272 -28.263 1.00 90.69 90 LEU A N 1
ATOM 715 C CA . LEU A 1 90 ? 20.101 8.837 -27.716 1.00 90.69 90 LEU A CA 1
ATOM 716 C C . LEU A 1 90 ? 18.886 7.971 -28.066 1.00 90.69 90 LEU A C 1
ATOM 718 O O . LEU A 1 90 ? 18.046 7.720 -27.197 1.00 90.69 90 LEU A O 1
ATOM 722 N N . VAL A 1 91 ? 18.820 7.482 -29.309 1.00 91.56 91 VAL A N 1
ATOM 723 C CA . VAL A 1 91 ? 17.780 6.542 -29.750 1.00 91.56 91 VAL A CA 1
ATOM 724 C C . VAL A 1 91 ? 17.871 5.245 -28.953 1.00 91.56 91 VAL A C 1
ATOM 726 O O . VAL A 1 91 ? 16.866 4.814 -28.400 1.00 91.56 91 VAL A O 1
ATOM 729 N N . LEU A 1 92 ? 19.064 4.667 -28.791 1.00 92.19 92 LEU A N 1
ATOM 730 C CA . LEU A 1 92 ? 19.251 3.433 -28.019 1.00 92.19 92 LEU A CA 1
ATOM 731 C C . LEU A 1 92 ? 18.828 3.573 -26.552 1.00 92.19 92 LEU A C 1
ATOM 733 O O . LEU A 1 92 ? 18.210 2.661 -26.006 1.00 92.19 92 LEU A O 1
ATOM 737 N N . ILE A 1 93 ? 19.123 4.704 -25.907 1.00 92.94 93 ILE A N 1
ATOM 738 C CA . ILE A 1 93 ? 18.667 4.975 -24.534 1.00 92.94 93 ILE A CA 1
ATOM 739 C C . ILE A 1 93 ? 17.137 5.050 -24.485 1.00 92.94 93 ILE A C 1
ATOM 741 O O . ILE A 1 93 ? 16.519 4.509 -23.566 1.00 92.94 93 ILE A O 1
ATOM 745 N N . SER A 1 94 ? 16.525 5.715 -25.466 1.00 93.94 94 SER A N 1
ATOM 746 C CA . SER A 1 94 ? 15.071 5.819 -25.583 1.00 93.94 94 SER A CA 1
ATOM 747 C C . SER A 1 94 ? 14.418 4.451 -25.811 1.00 93.94 94 SER A C 1
ATOM 749 O O . SER A 1 94 ? 13.459 4.117 -25.115 1.00 93.94 94 SER A O 1
ATOM 751 N N . ASP A 1 95 ? 14.972 3.635 -26.709 1.00 92.69 95 ASP A N 1
ATOM 752 C CA . ASP A 1 95 ? 14.532 2.263 -26.982 1.00 92.69 95 ASP A CA 1
ATOM 753 C C . ASP A 1 95 ? 14.676 1.381 -25.735 1.00 92.69 95 ASP A C 1
ATOM 755 O O . ASP A 1 95 ? 13.754 0.653 -25.374 1.00 92.69 95 ASP A O 1
ATOM 759 N N . ALA A 1 96 ? 15.803 1.469 -25.023 1.00 93.81 96 ALA A N 1
ATOM 760 C CA . ALA A 1 96 ? 16.028 0.717 -23.790 1.00 93.81 96 ALA A CA 1
ATOM 761 C C . ALA A 1 96 ? 15.029 1.110 -22.689 1.00 93.81 96 ALA A C 1
ATOM 763 O O . ALA A 1 96 ? 14.487 0.243 -21.998 1.00 93.81 96 ALA A O 1
ATOM 764 N N . ALA A 1 97 ? 14.744 2.408 -22.542 1.00 94.12 97 ALA A N 1
ATOM 765 C CA . ALA A 1 97 ? 13.730 2.894 -21.614 1.00 94.12 97 ALA A CA 1
ATOM 766 C C . ALA A 1 97 ? 12.328 2.406 -22.005 1.00 94.12 97 ALA A C 1
ATOM 768 O O . ALA A 1 97 ? 11.555 2.001 -21.135 1.00 94.12 97 ALA A O 1
ATOM 769 N N . GLU A 1 98 ? 12.007 2.399 -23.300 1.00 93.31 98 GLU A N 1
ATOM 770 C CA . GLU A 1 98 ? 10.746 1.861 -23.799 1.00 93.31 98 GLU A CA 1
ATOM 771 C C . GLU A 1 98 ? 10.628 0.358 -23.521 1.00 93.31 98 GLU A C 1
ATOM 773 O O . GLU A 1 98 ? 9.622 -0.070 -22.954 1.00 93.31 98 GLU A O 1
ATOM 778 N N . CYS A 1 99 ? 11.651 -0.437 -23.843 1.00 93.44 99 CYS A N 1
ATOM 779 C CA . CYS A 1 99 ? 11.710 -1.865 -23.527 1.00 93.44 99 CYS A CA 1
ATOM 780 C C . CYS A 1 99 ? 11.460 -2.109 -22.036 1.00 93.44 99 CYS A C 1
ATOM 782 O O . CYS A 1 99 ? 10.579 -2.893 -21.681 1.00 93.44 99 CYS A O 1
ATOM 784 N N . ARG A 1 100 ? 12.138 -1.359 -21.159 1.00 92.25 100 ARG A N 1
ATOM 785 C CA . ARG A 1 100 ? 11.944 -1.479 -19.710 1.00 92.25 100 ARG A CA 1
ATOM 786 C C . ARG A 1 100 ? 10.520 -1.129 -19.273 1.00 92.25 100 ARG A C 1
ATOM 788 O O . ARG A 1 100 ? 9.959 -1.789 -18.400 1.00 92.25 100 ARG A O 1
ATOM 795 N N . LEU A 1 101 ? 9.915 -0.098 -19.858 1.00 93.88 101 LEU A N 1
ATOM 796 C CA . LEU A 1 101 ? 8.531 0.274 -19.557 1.00 93.88 101 LEU A CA 1
ATOM 797 C C . LEU A 1 101 ? 7.535 -0.775 -20.060 1.00 93.88 101 LEU A C 1
ATOM 799 O O . LEU A 1 101 ? 6.572 -1.069 -19.353 1.00 93.88 101 LEU A O 1
ATOM 803 N N . ARG A 1 102 ? 7.770 -1.373 -21.235 1.00 93.31 102 ARG A N 1
ATOM 804 C CA . ARG A 1 102 ? 6.955 -2.482 -21.756 1.00 93.31 102 ARG A CA 1
ATOM 805 C C . ARG A 1 102 ? 7.003 -3.688 -20.819 1.00 93.31 102 ARG A C 1
ATOM 807 O O . ARG A 1 102 ? 5.946 -4.241 -20.529 1.00 93.31 102 ARG A O 1
ATOM 814 N N . GLU A 1 103 ? 8.181 -4.051 -20.310 1.00 91.81 103 GLU A N 1
ATOM 815 C CA . GLU A 1 103 ? 8.337 -5.114 -19.304 1.00 91.81 103 GLU A CA 1
ATOM 816 C C . GLU A 1 103 ? 7.507 -4.825 -18.049 1.00 91.81 103 GLU A C 1
ATOM 818 O O . GLU A 1 103 ? 6.662 -5.633 -17.670 1.00 91.81 103 GLU A O 1
ATOM 823 N N . ILE A 1 104 ? 7.682 -3.640 -17.448 1.00 92.69 104 ILE A N 1
ATOM 824 C CA . ILE A 1 104 ? 6.970 -3.247 -16.221 1.00 92.69 104 ILE A CA 1
ATOM 825 C C . ILE A 1 104 ? 5.453 -3.256 -16.438 1.00 92.69 104 ILE A C 1
ATOM 827 O O . ILE A 1 104 ? 4.701 -3.712 -15.577 1.00 92.69 104 ILE A O 1
ATOM 831 N N . ILE A 1 105 ? 4.977 -2.754 -17.580 1.00 92.31 105 ILE A N 1
ATOM 832 C CA . ILE A 1 105 ? 3.548 -2.761 -17.916 1.00 92.31 105 ILE A CA 1
ATOM 833 C C . ILE A 1 105 ? 3.044 -4.195 -18.119 1.00 92.31 105 ILE A C 1
ATOM 835 O O . ILE A 1 105 ? 1.938 -4.507 -17.676 1.00 92.31 105 ILE A O 1
ATOM 839 N N . GLY A 1 106 ? 3.837 -5.066 -18.748 1.00 91.06 106 GLY A N 1
ATOM 840 C CA . GLY A 1 106 ? 3.522 -6.485 -18.913 1.00 91.06 106 GLY A CA 1
ATOM 841 C C . GLY A 1 106 ? 3.378 -7.206 -17.572 1.00 91.06 106 GLY A C 1
ATOM 842 O O . GLY A 1 106 ? 2.358 -7.846 -17.321 1.00 91.06 106 GLY A O 1
ATOM 843 N N . GLU A 1 107 ? 4.342 -7.032 -16.669 1.00 92.38 107 GLU A N 1
ATOM 844 C CA . GLU A 1 107 ? 4.284 -7.571 -15.305 1.00 92.38 107 GLU A CA 1
ATOM 845 C C . GLU A 1 107 ? 3.088 -7.010 -14.520 1.00 92.38 107 GLU A C 1
ATOM 847 O O . GLU A 1 107 ? 2.378 -7.748 -13.832 1.00 92.38 107 GLU A O 1
ATOM 852 N N . LEU A 1 108 ? 2.801 -5.711 -14.662 1.00 91.19 108 LEU A N 1
ATOM 853 C CA . LEU A 1 108 ? 1.654 -5.077 -14.016 1.00 91.19 108 LEU A CA 1
ATOM 854 C C . LEU A 1 108 ? 0.320 -5.625 -14.540 1.00 91.19 108 LEU A C 1
ATOM 856 O O . LEU A 1 108 ? -0.623 -5.770 -13.759 1.00 91.19 108 LEU A O 1
ATOM 860 N N . ALA A 1 109 ? 0.228 -5.936 -15.835 1.00 90.19 109 ALA A N 1
ATOM 861 C CA . ALA A 1 109 ? -0.952 -6.561 -16.425 1.00 90.19 109 ALA A CA 1
ATOM 862 C C . ALA A 1 109 ? -1.192 -7.953 -15.824 1.00 90.19 109 ALA A C 1
ATOM 864 O O . ALA A 1 109 ? -2.302 -8.224 -15.365 1.00 90.19 109 ALA A O 1
ATOM 865 N N . ILE A 1 110 ? -0.142 -8.775 -15.719 1.00 89.38 110 ILE A N 1
ATOM 866 C CA . ILE A 1 110 ? -0.196 -10.103 -15.087 1.00 89.38 110 ILE A CA 1
ATOM 867 C C . ILE A 1 110 ? -0.666 -9.992 -13.629 1.00 89.38 110 ILE A C 1
ATOM 869 O O . ILE A 1 110 ? -1.601 -10.679 -13.212 1.00 89.38 110 ILE A O 1
ATOM 873 N N . LEU A 1 111 ? -0.074 -9.085 -12.844 1.00 89.50 111 LEU A N 1
ATOM 874 C CA . LEU A 1 111 ? -0.487 -8.857 -11.454 1.00 89.50 111 LEU A CA 1
ATOM 875 C C . LEU A 1 111 ? -1.955 -8.436 -11.353 1.00 89.50 111 LEU A C 1
ATOM 877 O O . LEU A 1 111 ? -2.693 -8.916 -10.489 1.00 89.50 111 LEU A O 1
ATOM 881 N N . ALA A 1 112 ? -2.390 -7.531 -12.224 1.00 88.00 112 ALA A N 1
ATOM 882 C CA . ALA A 1 112 ? -3.750 -7.028 -12.193 1.00 88.00 112 ALA A CA 1
ATOM 883 C C . ALA A 1 112 ? -4.774 -8.106 -12.596 1.00 88.00 112 ALA A C 1
ATOM 885 O O . ALA A 1 112 ? -5.852 -8.163 -11.997 1.00 88.00 112 ALA A O 1
ATOM 886 N N . GLU A 1 113 ? -4.429 -9.004 -13.520 1.00 86.12 113 GLU A N 1
ATOM 887 C CA . GLU A 1 113 ? -5.229 -10.191 -13.837 1.00 86.12 113 GLU A CA 1
ATOM 888 C C . GLU A 1 113 ? -5.359 -11.127 -12.630 1.00 86.12 113 GLU A C 1
ATOM 890 O O . GLU A 1 113 ? -6.482 -11.445 -12.230 1.00 86.12 113 GLU A O 1
ATOM 895 N N . HIS A 1 114 ? -4.249 -11.472 -11.968 1.00 86.06 114 HIS A N 1
ATOM 896 C CA . HIS A 1 114 ? -4.272 -12.307 -10.761 1.00 86.06 114 HIS A CA 1
ATOM 897 C C . HIS A 1 114 ? -5.128 -11.715 -9.634 1.00 86.06 114 HIS A C 1
ATOM 899 O O . HIS A 1 114 ? -5.821 -12.439 -8.921 1.00 86.06 114 HIS A O 1
ATOM 905 N N . ARG A 1 115 ? -5.136 -10.387 -9.463 1.00 83.06 115 ARG A N 1
ATOM 906 C CA . ARG A 1 115 ? -5.985 -9.729 -8.451 1.00 83.06 115 ARG A CA 1
ATOM 907 C C . ARG A 1 115 ? -7.471 -9.795 -8.775 1.00 83.06 115 ARG A C 1
ATOM 909 O O . ARG A 1 115 ? -8.296 -9.738 -7.861 1.00 83.06 115 ARG A O 1
ATOM 916 N N . MET A 1 116 ? -7.811 -9.829 -10.059 1.00 80.19 116 MET A N 1
ATOM 917 C CA . MET A 1 116 ? -9.189 -9.920 -10.529 1.00 80.19 116 MET A CA 1
ATOM 918 C C . MET A 1 116 ? -9.684 -11.363 -10.610 1.00 80.19 116 MET A C 1
ATOM 920 O O . MET A 1 116 ? -10.893 -11.571 -10.741 1.00 80.19 116 MET A O 1
ATOM 924 N N . GLU A 1 117 ? -8.782 -12.339 -10.514 1.00 81.62 117 GLU A N 1
ATOM 925 C CA . GLU A 1 117 ? -9.118 -13.750 -10.575 1.00 81.62 117 GLU A CA 1
ATOM 926 C C . GLU A 1 117 ? -10.086 -14.124 -9.436 1.00 81.62 117 GLU A C 1
ATOM 928 O O . GLU A 1 117 ? -9.772 -13.970 -8.249 1.00 81.62 117 GLU A O 1
ATOM 933 N N . PRO A 1 118 ? -11.300 -14.608 -9.756 1.00 77.19 118 PRO A N 1
ATOM 934 C CA . PRO A 1 118 ? -12.297 -14.946 -8.753 1.00 77.19 118 PRO A CA 1
ATOM 935 C C . PRO A 1 118 ? -11.986 -16.310 -8.114 1.00 77.19 118 PRO A C 1
ATOM 937 O O . PRO A 1 118 ? -12.754 -17.260 -8.250 1.00 77.19 118 PRO A O 1
ATOM 940 N N . LEU A 1 119 ? -10.883 -16.397 -7.361 1.00 81.12 119 LEU A N 1
ATOM 941 C CA . LEU A 1 119 ? -10.375 -17.634 -6.743 1.00 81.12 119 LEU A CA 1
ATOM 942 C C . LEU A 1 119 ? -11.428 -18.362 -5.888 1.00 81.12 119 LEU A C 1
ATOM 944 O O . LEU A 1 119 ? -11.452 -19.584 -5.832 1.00 81.12 119 LEU A O 1
ATOM 948 N N . ARG A 1 120 ? -12.347 -17.619 -5.259 1.00 76.88 120 ARG A N 1
ATOM 949 C CA . ARG A 1 120 ? -13.438 -18.179 -4.436 1.00 76.88 120 ARG A CA 1
ATOM 950 C C . ARG A 1 120 ? -14.580 -18.817 -5.228 1.00 76.88 120 ARG A C 1
ATOM 952 O O . ARG A 1 120 ? -15.396 -19.508 -4.631 1.00 76.88 120 ARG A O 1
ATOM 959 N N . LEU A 1 121 ? -14.690 -18.530 -6.525 1.00 80.69 121 LEU A N 1
ATOM 960 C CA . LEU A 1 121 ? -15.694 -19.133 -7.407 1.00 80.69 121 LEU A CA 1
ATOM 961 C C . LEU A 1 121 ? -15.141 -20.332 -8.180 1.00 80.69 121 LEU A C 1
ATOM 963 O O . LEU A 1 121 ? -15.904 -21.019 -8.857 1.00 80.69 121 LEU A O 1
ATOM 967 N N . ASN A 1 122 ? -13.834 -20.580 -8.104 1.00 81.31 122 ASN A N 1
ATOM 968 C CA . ASN A 1 122 ? -13.222 -21.694 -8.798 1.00 81.31 122 ASN A CA 1
ATOM 969 C C . ASN A 1 122 ? -13.474 -22.995 -8.001 1.00 81.31 122 ASN A C 1
ATOM 971 O O . ASN A 1 122 ? -13.041 -23.093 -6.852 1.00 81.31 122 ASN A O 1
ATOM 975 N N . PRO A 1 123 ? -14.167 -23.992 -8.589 1.00 82.56 123 PRO A N 1
ATOM 976 C CA . PRO A 1 123 ? -14.607 -25.203 -7.889 1.00 82.56 123 PRO A CA 1
ATOM 977 C C . PRO A 1 123 ? -13.455 -26.097 -7.412 1.00 82.56 123 PRO A C 1
ATOM 979 O O . PRO A 1 123 ? -13.672 -26.962 -6.567 1.00 82.56 123 PRO A O 1
ATOM 982 N N . ASN A 1 124 ? -12.241 -25.889 -7.929 1.00 86.94 124 ASN A N 1
ATOM 983 C CA . ASN A 1 124 ? -11.053 -26.643 -7.535 1.00 86.94 124 ASN A CA 1
ATOM 984 C C . ASN A 1 124 ? -10.369 -26.067 -6.282 1.00 86.94 124 ASN A C 1
ATOM 986 O O . ASN A 1 124 ? -9.491 -26.719 -5.720 1.00 86.94 124 ASN A O 1
ATOM 990 N N . TYR A 1 125 ? -10.749 -24.862 -5.837 1.00 84.94 125 TYR A N 1
ATOM 991 C CA . TYR A 1 125 ? -10.185 -24.226 -4.648 1.00 84.94 125 TYR A CA 1
ATOM 992 C C . TYR A 1 125 ? -11.169 -24.269 -3.477 1.00 84.94 125 TYR A C 1
ATOM 994 O O . TYR A 1 125 ? -12.332 -23.888 -3.589 1.00 84.94 125 TYR A O 1
ATOM 1002 N N . GLY A 1 126 ? -10.675 -24.700 -2.317 1.00 84.38 126 GLY A N 1
ATOM 1003 C CA . GLY A 1 126 ? -11.390 -24.647 -1.043 1.00 84.38 126 GLY A CA 1
ATOM 1004 C C . GLY A 1 126 ? -10.820 -23.565 -0.130 1.00 84.38 126 GLY A C 1
ATOM 1005 O O . GLY A 1 126 ? -9.626 -23.266 -0.170 1.00 84.38 126 GLY A O 1
ATOM 1006 N N . GLN A 1 127 ? -11.658 -22.979 0.726 1.00 84.38 127 GLN A N 1
ATOM 1007 C CA . GLN A 1 127 ? -11.165 -22.109 1.791 1.00 84.38 127 GLN A CA 1
ATOM 1008 C C . GLN A 1 127 ? -10.457 -22.957 2.856 1.00 84.38 127 GLN A C 1
ATOM 1010 O O . GLN A 1 127 ? -11.085 -23.807 3.480 1.00 84.38 127 GLN A O 1
ATOM 1015 N N . ILE A 1 128 ? -9.164 -22.704 3.065 1.00 87.31 128 ILE A N 1
ATOM 1016 C CA . ILE A 1 128 ? -8.353 -23.416 4.066 1.00 87.31 128 ILE A CA 1
ATOM 1017 C C . ILE A 1 128 ? -8.448 -22.732 5.438 1.00 87.31 128 ILE A C 1
ATOM 1019 O O . ILE A 1 128 ? -8.561 -23.416 6.449 1.00 87.31 128 ILE A O 1
ATOM 1023 N N . ASP A 1 129 ? -8.445 -21.394 5.480 1.00 86.94 129 ASP A N 1
ATOM 1024 C CA . ASP A 1 129 ? -8.499 -20.628 6.732 1.00 86.94 129 ASP A CA 1
ATOM 1025 C C . ASP A 1 129 ? -9.235 -19.276 6.575 1.00 86.94 129 ASP A C 1
ATOM 1027 O O . ASP A 1 129 ? -9.468 -18.787 5.462 1.00 86.94 129 ASP A O 1
ATOM 1031 N N . ASP A 1 130 ? -9.630 -18.659 7.693 1.00 89.50 130 ASP A N 1
ATOM 1032 C CA . ASP A 1 130 ? -10.225 -17.318 7.778 1.00 89.50 130 ASP A CA 1
ATOM 1033 C C . ASP A 1 130 ? -9.323 -16.353 8.566 1.00 89.50 130 ASP A C 1
ATOM 1035 O O . ASP A 1 130 ? -9.670 -15.845 9.637 1.00 89.50 130 ASP A O 1
ATOM 1039 N N . THR A 1 131 ? -8.151 -16.055 8.000 1.00 92.88 131 THR A N 1
ATOM 1040 C CA . THR A 1 131 ? -7.146 -15.157 8.594 1.00 92.88 131 THR A CA 1
ATOM 1041 C C . THR A 1 131 ? -7.701 -13.763 8.890 1.00 92.88 131 THR A C 1
ATOM 1043 O O . THR A 1 131 ? -7.319 -13.130 9.868 1.00 92.88 131 THR A O 1
ATOM 1046 N N . ARG A 1 132 ? -8.660 -13.267 8.093 1.00 90.75 132 ARG A N 1
ATOM 1047 C CA . ARG A 1 132 ? -9.294 -11.961 8.353 1.00 90.75 132 ARG A CA 1
ATOM 1048 C C . ARG A 1 132 ? -10.104 -11.979 9.641 1.00 90.75 132 ARG A C 1
ATOM 1050 O O . ARG A 1 132 ? -10.090 -11.001 10.383 1.00 90.75 132 ARG A O 1
ATOM 1057 N N . ARG A 1 133 ? -10.843 -13.059 9.898 1.00 93.31 133 ARG A N 1
ATOM 1058 C CA . ARG A 1 133 ? -11.565 -13.223 11.161 1.00 93.31 133 ARG A CA 1
ATOM 1059 C C . ARG A 1 133 ? -10.609 -13.432 12.327 1.00 93.31 133 ARG A C 1
ATOM 1061 O O . ARG A 1 133 ? -10.865 -12.864 13.382 1.00 93.31 133 ARG A O 1
ATOM 1068 N N . GLN A 1 134 ? -9.532 -14.191 12.139 1.00 95.50 134 GLN A N 1
ATOM 1069 C CA . GLN A 1 134 ? -8.496 -14.362 13.162 1.00 95.50 134 GLN A CA 1
ATOM 1070 C C . GLN A 1 134 ? -7.851 -13.020 13.543 1.00 95.50 134 GLN A C 1
ATOM 1072 O O . GLN A 1 134 ? -7.756 -12.715 14.726 1.00 95.50 134 GLN A O 1
ATOM 1077 N N . LEU A 1 135 ? -7.495 -12.177 12.567 1.00 96.50 135 LEU A N 1
ATOM 1078 C CA . LEU A 1 135 ? -6.953 -10.836 12.822 1.00 96.50 135 LEU A CA 1
ATOM 1079 C C . LEU A 1 135 ? -7.946 -9.955 13.586 1.00 96.50 135 LEU A C 1
ATOM 1081 O O . LEU A 1 135 ? -7.592 -9.401 14.619 1.00 96.50 135 LEU A O 1
ATOM 1085 N N . ARG A 1 136 ? -9.216 -9.912 13.156 1.00 96.50 136 ARG A N 1
ATOM 1086 C CA . ARG A 1 136 ? -10.266 -9.183 13.892 1.00 96.50 136 ARG A CA 1
ATOM 1087 C C . ARG A 1 136 ? -10.460 -9.698 15.317 1.00 96.50 136 ARG A C 1
ATOM 1089 O O . ARG A 1 136 ? -10.822 -8.935 16.202 1.00 96.50 136 ARG A O 1
ATOM 1096 N N . PHE A 1 137 ? -10.271 -10.996 15.537 1.00 97.00 137 PHE A N 1
ATOM 1097 C CA . PHE A 1 137 ? -10.346 -11.583 16.869 1.00 97.00 137 PHE A CA 1
ATOM 1098 C C . PHE A 1 137 ? -9.180 -11.131 17.757 1.00 97.00 137 PHE A C 1
ATOM 1100 O O . PHE A 1 137 ? -9.404 -10.824 18.923 1.00 97.00 137 PHE A O 1
ATOM 1107 N N . LEU A 1 138 ? -7.965 -11.033 17.212 1.00 97.38 138 LEU A N 1
ATOM 1108 C CA . LEU A 1 138 ? -6.816 -10.482 17.938 1.00 97.38 138 LEU A CA 1
ATOM 1109 C C . LEU A 1 138 ? -7.016 -8.997 18.268 1.00 97.38 138 LEU A C 1
ATOM 1111 O O . LEU A 1 138 ? -6.857 -8.610 19.420 1.00 97.38 138 LEU A O 1
ATOM 1115 N N . GLU A 1 139 ? -7.470 -8.195 17.302 1.00 96.31 139 GLU A N 1
ATOM 1116 C CA . GLU A 1 139 ? -7.819 -6.783 17.523 1.00 96.31 139 GLU A CA 1
ATOM 1117 C C . GLU A 1 139 ? -8.884 -6.621 18.623 1.00 96.31 139 GLU A C 1
ATOM 1119 O O . GLU A 1 139 ? -8.815 -5.711 19.448 1.00 96.31 139 GLU A O 1
ATOM 1124 N N . GLU A 1 140 ? -9.871 -7.520 18.660 1.00 96.50 140 GLU A N 1
ATOM 1125 C CA . GLU A 1 140 ? -10.905 -7.531 19.693 1.00 96.50 140 GLU A CA 1
ATOM 1126 C C . GLU A 1 140 ? -10.336 -7.870 21.076 1.00 96.50 140 GLU A C 1
ATOM 1128 O O . GLU A 1 140 ? -10.723 -7.239 22.060 1.00 96.50 140 GLU A O 1
ATOM 1133 N N . ILE A 1 141 ? -9.410 -8.830 21.163 1.00 97.81 141 ILE A N 1
ATOM 1134 C CA . ILE A 1 141 ? -8.712 -9.147 22.414 1.00 97.81 141 ILE A CA 1
ATOM 1135 C C . ILE A 1 141 ? -7.945 -7.922 22.914 1.00 97.81 141 ILE A C 1
ATOM 1137 O O . ILE A 1 141 ? -8.086 -7.561 24.083 1.00 97.81 141 ILE A O 1
ATOM 1141 N N . ASP A 1 142 ? -7.175 -7.269 22.047 1.00 96.38 142 ASP A N 1
ATOM 1142 C CA . ASP A 1 142 ? -6.382 -6.094 22.415 1.00 96.38 142 ASP A CA 1
ATOM 114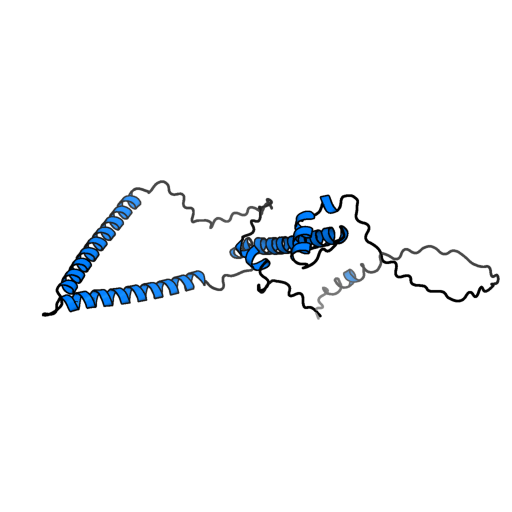3 C C . ASP A 1 142 ? -7.285 -4.954 22.900 1.00 96.38 142 ASP A C 1
ATOM 1145 O O . ASP A 1 142 ? -7.042 -4.357 23.953 1.00 96.38 142 ASP A O 1
ATOM 1149 N N . ARG A 1 143 ? -8.402 -4.720 22.201 1.00 96.81 143 ARG A N 1
ATOM 1150 C CA . ARG A 1 143 ? -9.423 -3.751 22.613 1.00 96.81 143 ARG A CA 1
ATOM 1151 C C . ARG A 1 143 ? -10.002 -4.069 23.993 1.00 96.81 143 ARG A C 1
ATOM 1153 O O . ARG A 1 143 ? -10.175 -3.165 24.807 1.00 96.81 143 ARG A O 1
ATOM 1160 N N . GLN A 1 144 ? -10.301 -5.336 24.276 1.00 96.62 144 GLN A N 1
ATOM 1161 C CA . GLN A 1 144 ? -10.826 -5.748 25.580 1.00 96.62 144 GLN A CA 1
ATOM 1162 C C . GLN A 1 144 ? -9.790 -5.594 26.696 1.00 96.62 144 GLN A C 1
ATOM 1164 O O . GLN A 1 144 ? -10.145 -5.223 27.816 1.00 96.62 144 GLN A O 1
ATOM 1169 N N . GLN A 1 145 ? -8.513 -5.862 26.420 1.00 94.44 145 GLN A N 1
ATOM 1170 C CA . GLN A 1 145 ? -7.438 -5.650 27.391 1.00 94.44 145 GLN A CA 1
ATOM 1171 C C . GLN A 1 145 ? -7.264 -4.166 27.723 1.00 94.44 145 GLN A C 1
ATOM 1173 O O . GLN A 1 145 ? -7.099 -3.818 28.896 1.00 94.44 145 GLN A O 1
ATOM 1178 N N . GLU A 1 146 ? -7.346 -3.300 26.713 1.00 95.44 146 GLU A N 1
ATOM 1179 C CA . GLU A 1 146 ? -7.338 -1.847 26.878 1.00 95.44 146 GLU A CA 1
ATOM 1180 C C . GLU A 1 146 ? -8.497 -1.381 27.763 1.00 95.44 146 GLU A C 1
ATOM 1182 O O . GLU A 1 146 ? -8.275 -0.748 28.794 1.00 95.44 146 GLU A O 1
ATOM 1187 N N . GLU A 1 147 ? -9.726 -1.785 27.432 1.00 94.31 147 GLU A N 1
ATOM 1188 C CA . GLU A 1 147 ? -10.921 -1.414 28.194 1.00 94.31 147 GLU A CA 1
ATOM 1189 C C . GLU A 1 147 ? -10.849 -1.904 29.648 1.00 94.31 147 GLU A C 1
ATOM 1191 O O . GLU A 1 147 ? -11.198 -1.175 30.579 1.00 94.31 147 GLU A O 1
ATOM 1196 N N . GLN A 1 148 ? -10.350 -3.122 29.879 1.00 96.56 148 GLN A N 1
ATOM 1197 C CA . GLN A 1 148 ? -10.139 -3.626 31.236 1.00 96.56 148 GLN A CA 1
ATOM 1198 C C . GLN A 1 148 ? -9.103 -2.806 32.005 1.00 96.56 148 GLN A C 1
ATOM 1200 O O . GLN A 1 148 ? -9.282 -2.584 33.205 1.00 96.56 148 GLN A O 1
ATOM 1205 N N . ARG A 1 149 ? -8.018 -2.376 31.353 1.00 95.88 149 ARG A N 1
ATOM 1206 C CA . ARG A 1 149 ? -6.996 -1.540 31.988 1.00 95.88 149 ARG A CA 1
ATOM 1207 C C . ARG A 1 149 ? -7.567 -0.175 32.348 1.00 95.88 149 ARG A C 1
ATOM 1209 O O . ARG A 1 149 ? -7.488 0.208 33.515 1.00 95.88 149 ARG A O 1
ATOM 1216 N N . GLU A 1 150 ? -8.219 0.493 31.401 1.00 93.19 150 GLU A N 1
ATOM 1217 C CA . GLU A 1 150 ? -8.889 1.769 31.648 1.00 93.19 150 GLU A CA 1
ATO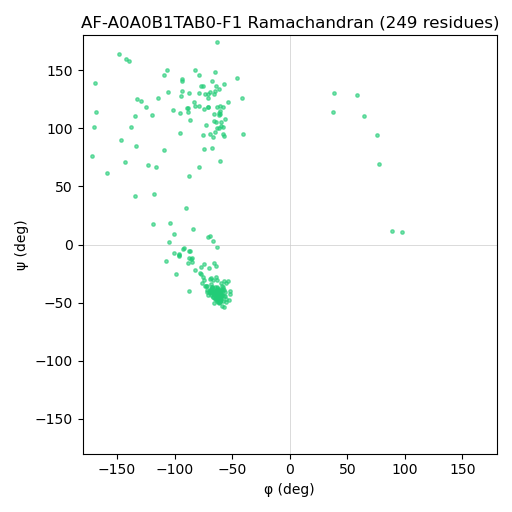M 1218 C C . GLU A 1 150 ? -9.919 1.656 32.775 1.00 93.19 150 GLU A C 1
ATOM 1220 O O . GLU A 1 150 ? -9.965 2.508 33.659 1.00 93.19 150 GLU A O 1
ATOM 1225 N N . ASN A 1 151 ? -10.732 0.597 32.796 1.00 92.75 151 ASN A N 1
ATOM 1226 C CA . ASN A 1 151 ? -11.727 0.406 33.850 1.00 92.75 151 ASN A CA 1
ATOM 1227 C C . ASN A 1 151 ? -11.077 0.209 35.224 1.00 92.75 151 ASN A C 1
ATOM 1229 O O . ASN A 1 151 ? -11.545 0.796 36.198 1.00 92.75 151 ASN A O 1
ATOM 1233 N N . ARG A 1 152 ? -9.967 -0.536 35.323 1.00 92.31 152 ARG A N 1
ATOM 1234 C CA . ARG A 1 152 ? -9.216 -0.663 36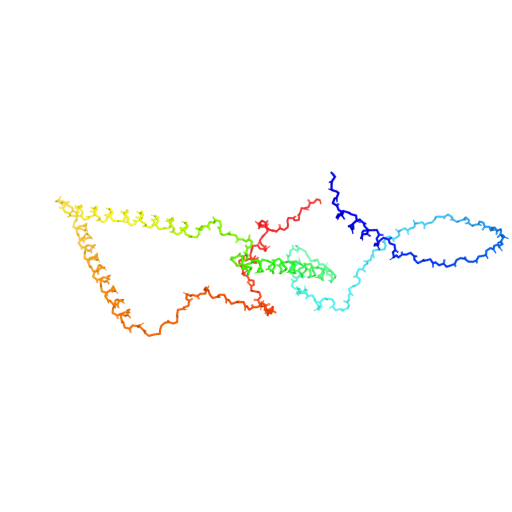.586 1.00 92.31 152 ARG A CA 1
ATOM 1235 C C . ARG A 1 152 ? -8.650 0.680 37.045 1.00 92.31 152 ARG A C 1
ATOM 1237 O O . ARG A 1 152 ? -8.696 0.972 38.238 1.00 92.31 152 ARG A O 1
ATOM 1244 N N . GLU A 1 153 ? -8.145 1.499 36.125 1.00 90.50 153 GLU A N 1
ATOM 1245 C CA . GLU A 1 153 ? -7.639 2.842 36.429 1.00 90.50 153 GLU A CA 1
ATOM 1246 C C . GLU A 1 153 ? -8.762 3.783 36.889 1.00 90.50 153 GLU A C 1
ATOM 1248 O O . GLU A 1 153 ? -8.620 4.456 37.914 1.00 90.50 153 GLU A O 1
ATOM 1253 N N . LYS A 1 154 ? -9.910 3.776 36.198 1.00 90.00 154 LYS A N 1
ATOM 1254 C CA . LYS A 1 154 ? -11.117 4.528 36.583 1.00 90.00 154 LYS A CA 1
ATOM 1255 C C . LYS A 1 154 ? -11.615 4.101 37.964 1.00 90.00 154 LYS A C 1
ATOM 1257 O O . LYS A 1 154 ? -11.850 4.943 38.832 1.00 90.00 154 LYS A O 1
ATOM 1262 N N . GLU A 1 155 ? -11.719 2.797 38.216 1.00 89.44 155 GLU A N 1
ATOM 1263 C CA . GLU A 1 155 ? -12.123 2.261 39.518 1.00 89.44 155 GLU A CA 1
ATOM 1264 C C . GLU A 1 155 ? -11.135 2.621 40.629 1.00 89.44 155 GLU A C 1
ATOM 1266 O O . GLU A 1 155 ? -11.557 2.984 41.732 1.00 89.44 155 GLU A O 1
ATOM 1271 N N . ALA A 1 156 ? -9.829 2.548 40.359 1.00 90.00 156 ALA A N 1
ATOM 1272 C CA . ALA A 1 156 ? -8.797 2.951 41.304 1.00 90.00 156 ALA A CA 1
ATOM 1273 C C . ALA A 1 156 ? -8.906 4.446 41.632 1.00 90.00 156 ALA A C 1
ATOM 1275 O O . ALA A 1 156 ? -8.869 4.810 42.809 1.00 90.00 156 ALA A O 1
ATOM 1276 N N . LEU A 1 157 ? -9.122 5.303 40.629 1.00 86.50 157 LEU A N 1
ATOM 1277 C CA . LEU A 1 157 ? -9.317 6.741 40.816 1.00 86.50 157 LEU A CA 1
ATOM 1278 C C . LEU A 1 157 ? -10.549 7.039 41.682 1.00 86.50 157 LEU A C 1
ATOM 1280 O O . LEU A 1 157 ? -10.464 7.793 42.657 1.00 86.50 157 LEU A O 1
ATOM 1284 N N . ILE A 1 158 ? -11.679 6.388 41.390 1.00 87.38 158 ILE A N 1
ATOM 1285 C CA . ILE A 1 158 ? -12.903 6.517 42.190 1.00 87.38 158 ILE A CA 1
ATOM 1286 C C . ILE A 1 158 ? -12.664 6.020 43.621 1.00 87.38 158 ILE A C 1
ATOM 1288 O O . ILE A 1 158 ? -13.105 6.666 44.574 1.00 87.38 158 ILE A O 1
ATOM 1292 N N . ARG A 1 159 ? -11.952 4.903 43.805 1.00 89.56 159 ARG A N 1
ATOM 1293 C CA . ARG A 1 159 ? -11.635 4.347 45.128 1.00 89.56 159 ARG A CA 1
ATOM 1294 C C . ARG A 1 159 ? -10.749 5.293 45.942 1.00 89.56 159 ARG A C 1
ATOM 1296 O O . ARG A 1 159 ? -11.082 5.565 47.092 1.00 89.56 159 ARG A O 1
ATOM 1303 N N . MET A 1 160 ? -9.688 5.840 45.346 1.00 88.50 160 MET A N 1
ATOM 1304 C CA . MET A 1 160 ? -8.791 6.805 45.998 1.00 88.50 160 MET A CA 1
ATOM 1305 C C . MET A 1 160 ? -9.529 8.083 46.414 1.00 88.50 160 MET A C 1
ATOM 1307 O O . MET A 1 160 ? -9.312 8.598 47.509 1.00 88.50 160 MET A O 1
ATOM 1311 N N . SER A 1 161 ? -10.469 8.566 45.598 1.00 85.69 161 SER A N 1
ATOM 1312 C CA . SER A 1 161 ? -11.254 9.766 45.926 1.00 85.69 161 SER A CA 1
ATOM 1313 C C . SER A 1 161 ? -12.154 9.620 47.166 1.00 85.69 161 SER A C 1
ATOM 1315 O O . SER A 1 161 ? -12.577 10.623 47.736 1.00 85.69 161 SER A O 1
ATOM 1317 N N . LYS A 1 162 ? -12.444 8.385 47.605 1.00 86.00 162 LYS A N 1
ATOM 1318 C CA . LYS A 1 162 ? -13.278 8.094 48.784 1.00 86.00 162 LYS A CA 1
ATOM 1319 C C . LYS A 1 162 ? -12.487 8.044 50.098 1.00 86.00 162 LYS A C 1
ATOM 1321 O O . LYS A 1 162 ? -13.102 8.022 51.164 1.00 86.00 162 LYS A O 1
ATOM 1326 N N . SER A 1 163 ? -11.153 8.016 50.054 1.00 81.75 163 SER A N 1
ATOM 1327 C CA . SER A 1 163 ? -10.308 8.022 51.259 1.00 81.75 163 SER A CA 1
ATOM 1328 C C . SER A 1 163 ? -10.163 9.423 51.866 1.00 81.75 163 SER A C 1
ATOM 1330 O O . SER A 1 163 ? -10.117 10.429 51.160 1.00 81.75 163 SER A O 1
ATOM 1332 N N . LYS A 1 164 ? -10.064 9.497 53.201 1.00 75.06 164 LYS A N 1
ATOM 1333 C CA . LYS A 1 164 ? -9.789 10.756 53.913 1.00 75.06 164 LYS A CA 1
ATOM 1334 C C . LYS A 1 164 ? -8.344 11.197 53.633 1.00 75.06 164 LYS A C 1
ATOM 1336 O O . LYS A 1 164 ? -7.436 10.391 53.789 1.00 75.06 164 LYS A O 1
ATOM 1341 N N . GLY A 1 165 ? -8.138 12.465 53.266 1.00 75.00 165 GLY A N 1
ATOM 1342 C CA . GLY A 1 165 ? -6.801 13.051 53.065 1.00 75.00 165 GLY A CA 1
ATOM 1343 C C . GLY A 1 165 ? -6.288 13.096 51.619 1.00 75.00 165 GLY A C 1
ATOM 1344 O O . GLY A 1 165 ? -5.114 13.385 51.417 1.00 75.00 165 GLY A O 1
ATOM 1345 N N . ILE A 1 166 ? -7.132 12.827 50.617 1.00 84.88 166 ILE A N 1
ATOM 1346 C CA . ILE A 1 166 ? -6.757 12.941 49.197 1.00 84.88 166 ILE A CA 1
ATOM 1347 C C . ILE A 1 166 ? -6.866 14.394 48.707 1.00 84.88 166 ILE A C 1
ATOM 1349 O O . ILE A 1 166 ? -7.697 15.166 49.190 1.00 84.88 166 ILE A O 1
ATOM 1353 N N . ALA A 1 167 ? -6.023 14.760 47.734 1.00 86.25 167 ALA A N 1
ATOM 1354 C CA . ALA A 1 167 ? -6.030 16.071 47.096 1.00 86.25 167 ALA A CA 1
ATOM 1355 C C . ALA A 1 167 ? -7.404 16.397 46.483 1.00 86.25 167 ALA A C 1
ATOM 1357 O O . ALA A 1 167 ? -8.040 15.554 45.843 1.00 86.25 167 ALA A O 1
ATOM 1358 N N . LYS A 1 168 ? -7.848 17.647 46.654 1.00 85.56 168 LYS A N 1
ATOM 1359 C CA . LYS A 1 168 ? -9.132 18.149 46.140 1.00 85.56 168 LYS A CA 1
ATOM 1360 C C . LYS A 1 168 ? -9.300 17.873 44.638 1.00 85.56 168 LYS A C 1
ATOM 1362 O O . LYS A 1 168 ? -10.368 17.424 44.226 1.00 85.56 168 LYS A O 1
ATOM 1367 N N . ASP A 1 169 ? -8.230 18.038 43.866 1.00 85.12 169 ASP A N 1
ATOM 1368 C CA . ASP A 1 169 ? -8.211 17.841 42.412 1.00 85.12 169 ASP A CA 1
ATOM 1369 C C . ASP A 1 169 ? -8.521 16.386 42.017 1.00 85.12 169 ASP A C 1
ATOM 1371 O O . ASP A 1 169 ? -9.239 16.129 41.052 1.00 85.12 169 ASP A O 1
ATOM 1375 N N . THR A 1 170 ? -8.059 15.404 42.800 1.00 82.88 170 THR A N 1
ATOM 1376 C CA . THR A 1 170 ? -8.369 13.981 42.578 1.00 82.88 170 THR A CA 1
ATOM 1377 C C . THR A 1 170 ? -9.851 13.681 42.826 1.00 82.88 170 THR A C 1
ATOM 1379 O O . THR A 1 170 ? -10.452 12.877 42.113 1.00 82.88 170 THR A O 1
ATOM 1382 N N . ILE A 1 171 ? -10.463 14.336 43.818 1.00 85.12 171 ILE A N 1
ATOM 1383 C CA . ILE A 1 171 ? -11.893 14.187 44.133 1.00 85.12 171 ILE A CA 1
ATOM 1384 C C . ILE A 1 171 ? -12.755 14.815 43.033 1.00 85.12 171 ILE A C 1
ATOM 1386 O O . ILE A 1 171 ? -13.775 14.243 42.644 1.00 85.12 171 ILE A O 1
ATOM 1390 N N . GLU A 1 172 ? -12.352 15.979 42.526 1.00 87.81 172 GLU A N 1
ATOM 1391 C CA . GLU A 1 172 ? -13.044 16.672 41.439 1.00 87.81 172 GLU A CA 1
ATOM 1392 C C . GLU A 1 172 ? -12.992 15.864 40.137 1.00 87.81 172 GLU A C 1
ATOM 1394 O O . GLU A 1 172 ? -14.044 15.586 39.558 1.00 87.81 172 GLU A O 1
ATOM 1399 N N . ARG A 1 173 ? -11.810 15.351 39.765 1.00 86.69 173 ARG A N 1
ATOM 1400 C CA . ARG A 1 173 ? -11.629 14.484 38.589 1.00 86.69 173 ARG A CA 1
ATOM 1401 C C . ARG A 1 173 ? -12.459 13.198 38.669 1.00 86.69 173 ARG A C 1
ATOM 1403 O O . ARG A 1 173 ? -13.040 12.776 37.673 1.00 86.69 173 ARG A O 1
ATOM 1410 N N . ALA A 1 174 ? -12.566 12.583 39.850 1.00 86.06 174 ALA A N 1
ATOM 1411 C CA . ALA A 1 174 ? -13.400 11.394 40.044 1.00 86.06 174 ALA A CA 1
ATOM 1412 C C . ALA A 1 174 ? -14.907 11.694 39.916 1.00 86.06 174 ALA A C 1
ATOM 1414 O O . ALA A 1 174 ? -15.659 10.887 39.366 1.00 86.06 174 ALA A O 1
ATOM 1415 N N . LYS A 1 175 ? -15.367 12.854 40.403 1.00 87.94 175 LYS A N 1
ATOM 1416 C CA . LYS A 1 175 ? -16.769 13.286 40.258 1.00 87.94 175 LYS A CA 1
ATOM 1417 C C . LYS A 1 175 ? -17.119 13.639 38.816 1.00 87.94 175 LYS A C 1
ATOM 1419 O O . LYS A 1 175 ? -18.213 13.305 38.365 1.00 87.94 175 LYS A O 1
ATOM 1424 N N . GLU A 1 176 ? -16.217 14.311 38.109 1.00 89.75 176 GLU A N 1
ATOM 1425 C CA . GLU A 1 176 ? -16.379 14.615 36.688 1.00 89.75 176 GLU A CA 1
ATOM 1426 C C . GLU A 1 176 ? -16.469 13.330 35.859 1.00 89.75 176 GLU A C 1
ATOM 1428 O O . GLU A 1 176 ? -17.414 13.175 35.089 1.00 89.75 176 GLU A O 1
ATOM 1433 N N . MET A 1 177 ? -15.576 12.367 36.111 1.00 86.69 177 MET A N 1
ATOM 1434 C CA . MET A 1 177 ? -15.606 11.044 35.484 1.00 86.69 177 MET A CA 1
ATOM 1435 C C . MET A 1 177 ? -16.951 10.330 35.695 1.00 86.69 177 MET A C 1
ATOM 1437 O O . MET A 1 177 ? -17.552 9.867 34.732 1.00 86.69 177 MET A O 1
ATOM 1441 N N . GLN A 1 178 ? -17.490 10.317 36.921 1.00 87.44 178 GLN A N 1
ATOM 1442 C CA . GLN A 1 178 ? -18.810 9.722 37.179 1.00 87.44 178 GLN A CA 1
ATOM 1443 C C . GLN A 1 178 ? -19.953 10.433 36.445 1.00 87.44 178 GLN A C 1
ATOM 1445 O O . GLN A 1 178 ? -20.895 9.780 35.994 1.00 87.44 178 GLN A O 1
ATOM 1450 N N . ARG A 1 179 ? -19.899 11.767 36.334 1.00 90.62 179 ARG A N 1
ATOM 1451 C CA . ARG A 1 179 ? -20.911 12.531 35.593 1.00 90.62 179 ARG A CA 1
ATOM 1452 C C . ARG A 1 179 ? -20.846 12.204 34.101 1.00 90.62 179 ARG A C 1
ATOM 1454 O O . ARG A 1 179 ? -21.893 11.959 33.505 1.00 90.62 179 ARG A O 1
ATOM 1461 N N . ALA A 1 180 ? -19.641 12.157 33.537 1.00 89.62 180 ALA A N 1
ATOM 1462 C CA . ALA A 1 180 ? -19.416 11.797 32.144 1.00 89.62 180 ALA A CA 1
ATOM 1463 C C . ALA A 1 180 ? -19.900 10.368 31.839 1.00 89.62 180 ALA A C 1
ATOM 1465 O O . ALA A 1 180 ? -20.598 10.166 30.849 1.00 89.62 180 ALA A O 1
ATOM 1466 N N . ASP A 1 181 ? -19.629 9.395 32.716 1.00 89.44 181 ASP A N 1
ATOM 1467 C CA . ASP A 1 181 ? -20.095 8.010 32.548 1.00 89.44 181 ASP A CA 1
ATOM 1468 C C . ASP A 1 181 ? -21.629 7.903 32.586 1.00 89.44 181 ASP A C 1
ATOM 1470 O O . ASP A 1 181 ? -22.237 7.210 31.762 1.00 89.44 181 ASP A O 1
ATOM 1474 N N . ALA A 1 182 ? -22.279 8.618 33.510 1.00 90.88 182 ALA A N 1
ATOM 1475 C CA . ALA A 1 182 ? -23.738 8.652 33.601 1.00 90.88 182 ALA A CA 1
ATOM 1476 C C . ALA A 1 182 ? -24.379 9.287 32.354 1.00 90.88 182 ALA A C 1
ATOM 1478 O O . ALA A 1 182 ? -25.387 8.787 31.844 1.00 90.88 182 ALA A O 1
ATOM 1479 N N . GLU A 1 183 ? -23.786 10.364 31.838 1.00 92.50 183 GLU A N 1
ATOM 1480 C CA . GLU A 1 183 ? -24.243 11.029 30.620 1.00 92.50 183 GLU A CA 1
ATOM 1481 C C . GLU A 1 183 ? -24.017 10.164 29.374 1.00 92.50 183 GLU A C 1
ATOM 1483 O O . GLU A 1 183 ? -24.932 10.006 28.562 1.00 92.50 183 GLU A O 1
ATOM 1488 N N . ALA A 1 184 ? -22.853 9.523 29.252 1.00 91.94 184 ALA A N 1
ATOM 1489 C CA . ALA A 1 184 ? -22.556 8.591 28.168 1.00 91.94 184 ALA A CA 1
ATOM 1490 C C . ALA A 1 184 ? -23.531 7.406 28.161 1.00 91.94 184 ALA A C 1
ATOM 1492 O O . ALA A 1 184 ? -24.039 7.035 27.100 1.00 91.94 184 ALA A O 1
ATOM 1493 N N . LYS A 1 185 ? -23.856 6.843 29.334 1.00 92.19 185 LYS A N 1
ATOM 1494 C CA . LYS A 1 185 ? -24.883 5.799 29.459 1.00 92.19 185 LYS A CA 1
ATOM 1495 C C . LYS A 1 185 ? -26.249 6.308 29.002 1.00 92.19 185 LYS A C 1
ATOM 1497 O O . LYS A 1 185 ? -26.898 5.646 28.197 1.00 92.19 185 LYS A O 1
ATOM 1502 N N . ARG A 1 186 ? -26.664 7.495 29.451 1.00 94.62 186 ARG A N 1
ATOM 1503 C CA . ARG A 1 186 ? -27.923 8.113 29.013 1.00 94.62 186 ARG A CA 1
ATOM 1504 C C . ARG A 1 186 ? -27.958 8.316 27.494 1.00 94.62 186 ARG A C 1
ATOM 1506 O O . ARG A 1 186 ? -28.993 8.076 26.880 1.00 94.62 186 ARG A O 1
ATOM 1513 N N . ASN A 1 187 ? -26.843 8.719 26.886 1.00 94.50 187 ASN A N 1
ATOM 1514 C CA . ASN A 1 187 ? -26.739 8.897 25.439 1.00 94.50 187 ASN A CA 1
ATOM 1515 C C . ASN A 1 187 ? -26.811 7.555 24.685 1.00 94.50 187 ASN A C 1
ATOM 1517 O O . ASN A 1 187 ? -27.522 7.441 23.689 1.00 94.50 187 ASN A O 1
ATOM 1521 N N . ARG A 1 188 ? -26.146 6.502 25.184 1.00 95.56 188 ARG A N 1
ATOM 1522 C CA . ARG A 1 188 ? -26.272 5.136 24.638 1.00 95.56 188 ARG A CA 1
ATOM 1523 C C . ARG A 1 188 ? -27.714 4.633 24.705 1.00 95.56 188 ARG A C 1
ATOM 1525 O O . ARG A 1 188 ? -28.219 4.139 23.700 1.00 95.56 188 ARG A O 1
ATOM 1532 N N . ASP A 1 189 ? -28.378 4.818 25.845 1.00 94.00 189 ASP A N 1
ATOM 1533 C CA . ASP A 1 189 ? -29.773 4.415 26.051 1.00 94.00 189 ASP A CA 1
ATOM 1534 C C . ASP A 1 189 ? -30.719 5.192 25.101 1.00 94.00 189 ASP A C 1
ATOM 1536 O O . ASP A 1 189 ? -31.615 4.605 24.491 1.00 94.00 189 ASP A O 1
ATOM 1540 N N . ALA A 1 190 ? -30.473 6.491 24.884 1.00 95.56 190 ALA A N 1
ATOM 1541 C CA . ALA A 1 190 ? -31.219 7.311 23.924 1.00 95.56 190 ALA A CA 1
ATOM 1542 C C . ALA A 1 190 ? -30.998 6.877 22.460 1.00 95.56 190 ALA A C 1
ATOM 1544 O O . ALA A 1 190 ? -31.962 6.755 21.702 1.00 95.56 190 ALA A O 1
ATOM 1545 N N . ASN A 1 191 ? -29.753 6.590 22.063 1.00 95.19 191 ASN A N 1
ATOM 1546 C CA . ASN A 1 191 ? -29.430 6.108 20.716 1.00 95.19 191 ASN A CA 1
ATOM 1547 C C . ASN A 1 191 ? -30.045 4.729 20.440 1.00 95.19 191 ASN A C 1
ATOM 1549 O O . ASN A 1 191 ? -30.576 4.498 19.353 1.00 95.19 191 ASN A O 1
ATOM 1553 N N . ALA A 1 192 ? -30.036 3.827 21.426 1.00 94.12 192 ALA A N 1
ATOM 1554 C CA . ALA A 1 192 ? -30.699 2.530 21.319 1.00 94.12 192 ALA A CA 1
ATOM 1555 C C . ALA A 1 192 ? -32.216 2.685 21.105 1.00 94.12 192 ALA A C 1
ATOM 1557 O O . ALA A 1 192 ? -32.787 2.041 20.221 1.00 94.12 192 ALA A O 1
ATOM 1558 N N . ALA A 1 193 ? -32.860 3.589 21.850 1.00 92.88 193 ALA A N 1
ATOM 1559 C CA . ALA A 1 193 ? -34.277 3.902 21.673 1.00 92.88 193 ALA A CA 1
ATOM 1560 C C . ALA A 1 193 ? -34.578 4.512 20.289 1.00 92.88 193 ALA A C 1
ATOM 1562 O O . ALA A 1 193 ? -35.558 4.127 19.648 1.00 92.88 193 ALA A O 1
ATOM 1563 N N . ALA A 1 194 ? -33.717 5.405 19.786 1.00 93.38 194 ALA A N 1
ATOM 1564 C CA . ALA A 1 194 ? -33.853 5.987 18.450 1.00 93.38 194 ALA A CA 1
ATOM 1565 C C . ALA A 1 194 ? -33.748 4.925 17.339 1.00 93.38 194 ALA A C 1
ATOM 1567 O O . ALA A 1 194 ? -34.565 4.908 16.417 1.00 93.38 194 ALA A O 1
ATOM 1568 N N . ILE A 1 195 ? -32.800 3.986 17.444 1.00 88.75 195 ILE A N 1
ATOM 1569 C CA . ILE A 1 195 ? -32.663 2.868 16.495 1.00 88.75 195 ILE A CA 1
ATOM 1570 C C . ILE A 1 195 ? -33.891 1.943 16.549 1.00 88.75 195 ILE A C 1
ATOM 1572 O O . ILE A 1 195 ? -34.380 1.507 15.503 1.00 88.75 195 ILE A O 1
ATOM 1576 N N . ALA A 1 196 ? -34.435 1.659 17.736 1.00 88.31 196 ALA A N 1
ATOM 1577 C CA . ALA A 1 196 ? -35.660 0.867 17.880 1.00 88.31 196 ALA A CA 1
ATOM 1578 C C . ALA A 1 196 ? -36.877 1.555 17.223 1.00 88.31 196 ALA A C 1
ATOM 1580 O O . ALA A 1 196 ? -37.673 0.908 16.533 1.00 88.31 196 ALA A O 1
ATOM 1581 N N . ALA A 1 197 ? -36.987 2.878 17.357 1.00 87.56 197 ALA A N 1
ATOM 1582 C CA . ALA A 1 197 ? -38.028 3.666 16.698 1.00 87.56 197 ALA A CA 1
ATOM 1583 C C . ALA A 1 197 ? -37.871 3.682 15.162 1.00 87.56 197 ALA A C 1
ATOM 1585 O O . ALA A 1 197 ? -38.850 3.505 14.440 1.00 87.56 197 ALA A O 1
ATOM 1586 N N . LEU A 1 198 ? -36.646 3.815 14.641 1.00 80.44 198 LEU A N 1
ATOM 1587 C CA . LEU A 1 198 ? -36.382 3.805 13.193 1.00 80.44 198 LEU A CA 1
ATOM 1588 C C . LEU A 1 198 ? -36.525 2.409 12.557 1.00 80.44 198 LEU A C 1
ATOM 1590 O O . LEU A 1 198 ? -36.980 2.277 11.417 1.00 80.44 198 LEU A O 1
ATOM 1594 N N . SER A 1 199 ? -36.151 1.350 13.276 1.00 69.69 199 SER A N 1
ATOM 1595 C CA . SER A 1 199 ? -36.248 -0.029 12.774 1.00 69.69 199 SER A CA 1
ATOM 1596 C C . SER A 1 199 ? -37.683 -0.570 12.767 1.00 69.69 199 SER A C 1
ATOM 1598 O O . SER A 1 199 ? -38.023 -1.377 11.904 1.00 69.69 199 SER A O 1
ATOM 1600 N N . SER A 1 200 ? -38.562 -0.092 13.656 1.00 61.62 200 SER A N 1
ATOM 1601 C CA . SER A 1 200 ? -39.982 -0.480 13.669 1.00 61.62 200 SER A CA 1
ATOM 1602 C C . SER A 1 200 ? -40.831 0.210 12.586 1.00 61.62 200 SER A C 1
ATOM 1604 O O . SER A 1 200 ? -41.873 -0.327 12.211 1.00 61.62 200 SER A O 1
ATOM 1606 N N . GLY A 1 201 ? -40.363 1.331 12.018 1.00 55.97 201 GLY A N 1
ATOM 1607 C CA . GLY A 1 201 ? -41.054 2.093 10.965 1.00 55.97 201 GLY A CA 1
ATOM 1608 C C . GLY A 1 201 ? -40.691 1.742 9.512 1.00 55.97 201 GLY A C 1
ATOM 1609 O O . GLY A 1 201 ? -41.290 2.295 8.596 1.00 55.97 201 GLY A O 1
ATOM 1610 N N . SER A 1 202 ? -39.738 0.835 9.262 1.00 52.16 202 SER A N 1
ATOM 1611 C CA . SER A 1 202 ? -39.168 0.597 7.917 1.00 52.16 202 SER A CA 1
ATOM 1612 C C . SER A 1 202 ? -39.390 -0.819 7.368 1.00 52.16 202 SER A C 1
ATOM 1614 O O . SER A 1 202 ? -38.512 -1.414 6.745 1.00 52.16 202 SER A O 1
ATOM 1616 N N . LYS A 1 203 ? -40.606 -1.366 7.517 1.00 51.38 203 LYS A N 1
ATOM 1617 C CA . LYS A 1 203 ? -41.016 -2.596 6.801 1.00 51.38 203 LYS A CA 1
ATOM 1618 C C . LYS A 1 203 ? -41.247 -2.408 5.289 1.00 51.38 203 LYS A C 1
ATOM 1620 O O . LYS A 1 203 ? -41.645 -3.357 4.622 1.00 51.38 203 LYS A O 1
ATOM 1625 N N . ALA A 1 204 ? -40.956 -1.241 4.719 1.00 52.84 204 ALA A N 1
ATOM 1626 C CA . ALA A 1 204 ? -40.961 -1.038 3.276 1.00 52.84 204 ALA A CA 1
ATOM 1627 C C . ALA A 1 204 ? -39.682 -0.311 2.842 1.00 52.84 204 ALA A C 1
ATOM 1629 O O . ALA A 1 204 ? -39.380 0.774 3.324 1.00 52.84 204 ALA A O 1
ATOM 1630 N N . SER A 1 205 ? -38.961 -0.914 1.896 1.00 49.03 205 SER A N 1
ATOM 1631 C CA . SER A 1 205 ? -37.836 -0.325 1.159 1.00 49.03 205 SER A CA 1
ATOM 1632 C C . SER A 1 205 ? -36.477 -0.242 1.871 1.00 49.03 205 SER A C 1
ATOM 1634 O O . SER A 1 205 ? -35.904 0.827 2.071 1.00 49.03 205 SER A O 1
ATOM 1636 N N . ARG A 1 206 ? -35.857 -1.404 2.092 1.00 47.16 206 ARG A N 1
ATOM 1637 C CA . ARG A 1 206 ? -34.422 -1.547 1.802 1.00 47.16 206 ARG A CA 1
ATOM 1638 C C . ARG A 1 206 ? -34.238 -2.728 0.845 1.00 47.16 206 ARG A C 1
ATOM 1640 O O . ARG A 1 206 ? -34.604 -3.840 1.229 1.00 47.16 206 ARG A O 1
ATOM 1647 N N . PRO A 1 207 ? -33.714 -2.533 -0.381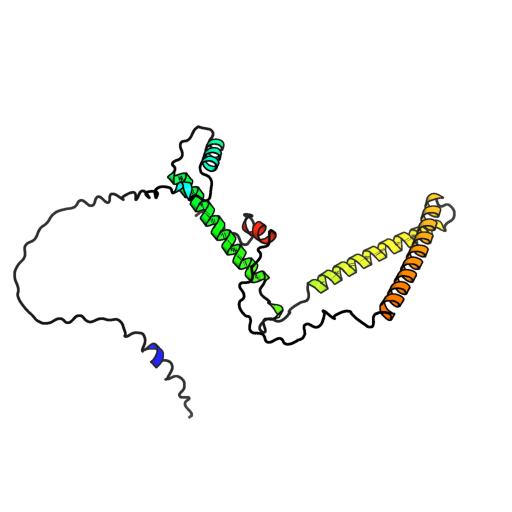 1.00 44.34 207 PRO A N 1
ATOM 1648 C CA . PRO A 1 207 ? -33.331 -3.657 -1.220 1.00 44.34 207 PRO A CA 1
ATOM 1649 C C . PRO A 1 207 ? -32.211 -4.406 -0.493 1.00 44.34 207 PRO A C 1
ATOM 1651 O O . PRO A 1 207 ? -31.165 -3.838 -0.179 1.00 44.34 207 PRO A O 1
ATOM 1654 N N . LYS A 1 208 ? -32.468 -5.671 -0.153 1.00 39.84 208 LYS A N 1
ATOM 1655 C CA . LYS A 1 208 ? -31.463 -6.582 0.394 1.00 39.84 208 LYS A CA 1
ATOM 1656 C C . LYS A 1 208 ? -30.388 -6.782 -0.674 1.00 39.84 208 LYS A C 1
ATOM 1658 O O . LYS A 1 208 ? -30.587 -7.564 -1.593 1.00 39.84 208 LYS A O 1
ATOM 1663 N N . TRP A 1 209 ? -29.261 -6.088 -0.548 1.00 40.41 209 TRP A N 1
ATOM 1664 C CA . TRP A 1 209 ? -28.067 -6.349 -1.360 1.00 40.41 209 TRP A CA 1
ATOM 1665 C C . TRP A 1 209 ? -27.196 -7.482 -0.789 1.00 40.41 209 TRP A C 1
ATOM 1667 O O . TRP A 1 209 ? -26.066 -7.675 -1.216 1.00 40.41 209 TRP A O 1
ATOM 1677 N N . ASP A 1 210 ? -27.715 -8.263 0.158 1.00 40.62 210 ASP A N 1
ATOM 1678 C CA . ASP A 1 210 ? -27.012 -9.415 0.726 1.00 40.62 210 ASP A CA 1
ATOM 1679 C C . ASP A 1 210 ? -27.861 -10.677 0.552 1.00 40.62 210 ASP A C 1
ATOM 1681 O O . ASP A 1 210 ? -28.506 -11.198 1.463 1.00 40.62 210 ASP A O 1
ATOM 1685 N N . GLN A 1 211 ? -27.988 -11.072 -0.712 1.00 45.47 211 GLN A N 1
ATOM 1686 C CA . GLN A 1 211 ? -28.340 -12.430 -1.105 1.00 45.47 211 GLN A CA 1
ATOM 1687 C C . GLN A 1 211 ? -27.881 -12.665 -2.547 1.00 45.47 211 GLN A C 1
ATOM 1689 O O . GLN A 1 211 ? -28.668 -12.931 -3.448 1.00 45.47 211 GLN A O 1
ATOM 1694 N N . SER A 1 212 ? -26.571 -12.574 -2.781 1.00 41.31 212 SER A N 1
ATOM 1695 C CA . SER A 1 212 ? -25.968 -13.155 -3.986 1.00 41.31 212 SER A CA 1
ATOM 1696 C C . SER A 1 212 ? -25.612 -14.619 -3.715 1.00 41.31 212 SER A C 1
ATOM 1698 O O . SER A 1 212 ? -24.457 -15.020 -3.772 1.00 41.31 212 SER A O 1
ATOM 1700 N N . GLY A 1 213 ? -26.639 -15.399 -3.373 1.00 46.41 213 GLY A N 1
ATOM 1701 C CA . GLY A 1 213 ? -26.666 -16.860 -3.473 1.00 46.41 213 GLY A CA 1
ATOM 1702 C C . GLY A 1 213 ? -27.508 -17.313 -4.670 1.00 46.41 213 GLY A C 1
ATOM 1703 O O . GLY A 1 213 ? -27.973 -18.446 -4.707 1.00 46.41 213 GLY A O 1
ATOM 1704 N N . SER A 1 214 ? -27.761 -16.416 -5.629 1.00 36.84 214 SER A N 1
ATOM 1705 C CA . SER A 1 214 ? -28.477 -16.747 -6.853 1.00 36.84 214 SER A CA 1
ATOM 1706 C C . SER A 1 214 ? -27.479 -17.258 -7.875 1.00 36.84 214 SER A C 1
ATOM 1708 O O . SER A 1 214 ? -26.715 -16.484 -8.451 1.00 36.84 214 SER A O 1
ATOM 1710 N N . SER A 1 215 ? -27.528 -18.567 -8.101 1.00 50.41 215 SER A N 1
ATOM 1711 C CA . SER A 1 215 ? -27.096 -19.236 -9.320 1.00 50.41 215 SER A CA 1
ATOM 1712 C C . SER A 1 215 ? -27.512 -18.417 -10.545 1.00 50.41 215 SER A C 1
ATOM 1714 O O . SER A 1 215 ? -28.646 -18.479 -11.009 1.00 50.41 215 SER A O 1
ATOM 1716 N N . GLY A 1 216 ? -26.591 -17.596 -11.033 1.00 35.78 216 GLY A N 1
ATOM 1717 C CA . GLY A 1 216 ? -26.685 -16.889 -12.295 1.00 35.78 216 GLY A CA 1
ATOM 1718 C C . GLY A 1 216 ? -25.693 -17.528 -13.240 1.00 35.78 216 GLY A C 1
ATOM 1719 O O . GLY A 1 216 ? -24.581 -17.034 -13.402 1.00 35.78 216 GLY A O 1
ATOM 1720 N N . VAL A 1 217 ? -26.086 -18.652 -13.840 1.00 50.47 217 VAL A N 1
ATOM 1721 C CA . VAL A 1 217 ? -25.452 -19.120 -15.068 1.00 50.47 217 VAL A CA 1
ATOM 1722 C C . VAL A 1 217 ? -25.685 -18.029 -16.110 1.00 50.47 217 VAL A C 1
ATOM 1724 O O . VAL A 1 217 ? -26.773 -17.820 -16.636 1.00 50.47 217 VAL A O 1
ATOM 1727 N N . SER A 1 218 ? -24.678 -17.211 -16.330 1.00 40.84 218 SER A N 1
ATOM 1728 C CA . SER A 1 218 ? -24.614 -16.327 -17.479 1.00 40.84 218 SER A CA 1
ATOM 1729 C C . SER A 1 218 ? -23.182 -16.437 -17.925 1.00 40.84 218 SER A C 1
ATOM 1731 O O . SER A 1 218 ? -22.286 -15.919 -17.261 1.00 40.84 218 SER A O 1
ATOM 1733 N N . GLY A 1 219 ? -22.988 -17.238 -18.977 1.00 46.41 219 GLY A N 1
ATOM 1734 C CA . GLY A 1 219 ? -21.692 -17.458 -19.598 1.00 46.41 219 GLY A CA 1
ATOM 1735 C C . GLY A 1 219 ? -20.965 -16.129 -19.683 1.00 46.41 219 GLY A C 1
ATOM 1736 O O . GLY A 1 219 ? -21.545 -15.132 -20.121 1.00 46.41 219 GLY A O 1
ATOM 1737 N N . ALA A 1 220 ? -19.745 -16.110 -19.153 1.00 46.97 220 ALA A N 1
ATOM 1738 C CA . ALA A 1 220 ? -18.908 -14.933 -19.125 1.00 46.97 220 ALA A CA 1
ATOM 1739 C C . ALA A 1 220 ? -18.710 -14.461 -20.567 1.00 46.97 220 ALA A C 1
ATOM 1741 O O . ALA A 1 220 ? -17.852 -14.942 -21.298 1.00 46.97 220 ALA A O 1
ATOM 1742 N N . ILE A 1 221 ? -19.544 -13.516 -20.996 1.00 47.00 221 ILE A N 1
ATOM 1743 C CA . ILE A 1 221 ? -19.236 -12.692 -22.146 1.00 47.00 221 ILE A CA 1
ATOM 1744 C C . ILE A 1 221 ? -17.958 -11.978 -21.724 1.00 47.00 221 ILE A C 1
ATOM 1746 O O . ILE A 1 221 ? -17.997 -11.163 -20.796 1.00 47.00 221 ILE A O 1
ATOM 1750 N N . HIS A 1 222 ? -16.844 -12.322 -22.372 1.00 50.94 222 HIS A N 1
ATOM 1751 C CA . HIS A 1 222 ? -15.581 -11.595 -22.324 1.00 50.94 222 HIS A CA 1
ATOM 1752 C C . HIS A 1 222 ? -15.828 -10.184 -22.863 1.00 50.94 222 HIS A C 1
ATOM 1754 O O . HIS A 1 222 ? -15.471 -9.831 -23.982 1.00 50.94 222 HIS A O 1
ATOM 1760 N N . ARG A 1 223 ? -16.521 -9.358 -22.080 1.00 53.78 223 ARG A N 1
ATOM 1761 C CA . ARG A 1 223 ? -16.494 -7.922 -22.280 1.00 53.78 223 ARG A CA 1
ATOM 1762 C C . ARG A 1 223 ? -15.060 -7.520 -21.962 1.00 53.78 223 ARG A C 1
ATOM 1764 O O . ARG A 1 223 ? -14.590 -7.923 -20.895 1.00 53.78 223 ARG A O 1
ATOM 1771 N N . PRO A 1 224 ? -14.378 -6.762 -22.834 1.00 56.06 224 PRO A N 1
ATOM 1772 C CA . PRO A 1 224 ? -13.071 -6.217 -22.510 1.00 56.06 224 PRO A CA 1
ATOM 1773 C C . PRO A 1 224 ? -13.247 -5.372 -21.252 1.00 56.06 224 PRO A C 1
ATOM 1775 O O . PRO A 1 224 ? -13.831 -4.287 -21.267 1.00 56.06 224 PRO A O 1
ATOM 1778 N N . ARG A 1 225 ? -12.863 -5.945 -20.116 1.00 64.19 225 ARG A N 1
ATOM 1779 C CA . ARG A 1 225 ? -12.974 -5.297 -18.824 1.00 64.19 225 ARG A CA 1
ATOM 1780 C C . ARG A 1 225 ? -11.673 -4.544 -18.669 1.00 64.19 225 ARG A C 1
ATOM 1782 O O . ARG A 1 225 ? -10.619 -5.163 -18.674 1.00 64.19 225 ARG A O 1
ATOM 1789 N N . THR A 1 226 ? -11.739 -3.220 -18.582 1.00 73.75 226 THR A N 1
ATOM 1790 C CA . THR A 1 226 ? -10.553 -2.412 -18.298 1.00 73.75 226 THR A CA 1
ATOM 1791 C C .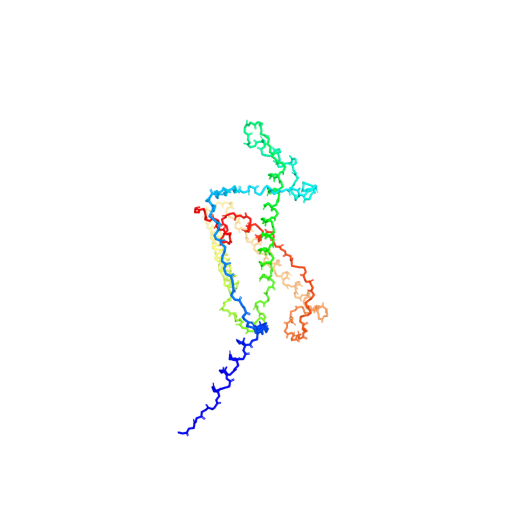 THR A 1 226 ? -9.933 -2.909 -16.995 1.00 73.75 226 THR A C 1
ATOM 1793 O O . THR A 1 226 ? -10.505 -2.711 -15.919 1.00 73.75 226 THR A O 1
ATOM 1796 N N . VAL A 1 227 ? -8.791 -3.583 -17.107 1.00 72.00 227 VAL A N 1
ATOM 1797 C CA . VAL A 1 227 ? -7.975 -4.004 -15.973 1.00 72.00 227 VAL A CA 1
ATOM 1798 C C . VAL A 1 227 ? -7.285 -2.748 -15.449 1.00 72.00 227 VAL A C 1
ATOM 1800 O O . VAL A 1 227 ? -6.561 -2.072 -16.177 1.00 72.00 227 VAL A O 1
ATOM 1803 N N . ARG A 1 228 ? -7.594 -2.358 -14.210 1.00 79.50 228 ARG A N 1
ATOM 1804 C CA . ARG A 1 228 ? -7.015 -1.163 -13.583 1.00 79.50 228 ARG A CA 1
ATOM 1805 C C . ARG A 1 228 ? -5.816 -1.587 -12.744 1.00 79.50 228 ARG A C 1
ATOM 1807 O O . ARG A 1 228 ? -6.002 -2.264 -11.737 1.00 79.50 228 ARG A O 1
ATOM 1814 N N . GLY A 1 229 ? -4.618 -1.168 -13.144 1.00 80.12 229 GLY A N 1
ATOM 1815 C CA . GLY A 1 229 ? -3.407 -1.344 -12.342 1.00 80.12 229 GLY A CA 1
ATOM 1816 C C . GLY A 1 229 ? -3.456 -0.499 -11.067 1.00 80.12 229 GLY A C 1
ATOM 1817 O O . GLY A 1 229 ? -3.943 0.635 -11.083 1.00 80.12 229 GLY A O 1
ATOM 1818 N N . ASN A 1 230 ? -2.970 -1.053 -9.956 1.00 85.44 230 ASN A N 1
ATOM 1819 C CA . ASN A 1 230 ? -2.858 -0.331 -8.693 1.00 85.44 230 ASN A CA 1
ATOM 1820 C C . ASN A 1 230 ? -1.459 0.292 -8.556 1.00 85.44 230 ASN A C 1
ATOM 1822 O O . ASN A 1 230 ? -0.457 -0.344 -8.876 1.00 85.44 230 ASN A O 1
ATOM 1826 N N . VAL A 1 231 ? -1.375 1.514 -8.023 1.00 87.50 231 VAL A N 1
ATOM 1827 C CA . VAL A 1 231 ? -0.096 2.236 -7.857 1.00 87.50 231 VAL A CA 1
ATOM 1828 C C . VAL A 1 231 ? 0.842 1.505 -6.891 1.00 87.50 231 VAL A C 1
ATOM 1830 O O . VAL A 1 231 ? 2.056 1.542 -7.061 1.00 87.50 231 VAL A O 1
ATOM 1833 N N . SER A 1 232 ? 0.289 0.786 -5.910 1.00 87.31 232 SER A N 1
ATOM 1834 C CA . SER A 1 232 ? 1.074 -0.070 -5.012 1.00 87.31 232 SER A CA 1
ATOM 1835 C C . SER A 1 232 ? 1.817 -1.175 -5.763 1.00 87.31 232 SER A C 1
ATOM 1837 O O . SER A 1 232 ? 2.968 -1.451 -5.449 1.00 87.31 232 SER A O 1
ATOM 1839 N N . ASP A 1 233 ? 1.176 -1.775 -6.767 1.00 87.25 233 ASP A N 1
ATOM 1840 C CA . ASP A 1 233 ? 1.754 -2.880 -7.534 1.00 87.25 233 ASP A CA 1
ATOM 1841 C C . ASP A 1 233 ? 2.876 -2.338 -8.438 1.00 87.25 233 ASP A C 1
ATOM 1843 O O . ASP A 1 233 ? 3.965 -2.901 -8.485 1.00 87.25 233 ASP A O 1
ATOM 1847 N N . LEU A 1 234 ? 2.678 -1.155 -9.035 1.00 89.94 234 LEU A N 1
ATOM 1848 C CA . LEU A 1 234 ? 3.732 -0.440 -9.762 1.00 89.94 234 LEU A CA 1
ATOM 1849 C C . LEU A 1 234 ? 4.941 -0.114 -8.868 1.00 89.94 234 LEU A C 1
ATOM 1851 O O . LEU A 1 234 ? 6.082 -0.297 -9.282 1.00 89.94 234 LEU A O 1
ATOM 1855 N N . HIS A 1 235 ? 4.711 0.343 -7.634 1.00 88.81 235 HIS A N 1
ATOM 1856 C CA . HIS A 1 235 ? 5.795 0.640 -6.693 1.00 88.81 235 HIS A CA 1
ATOM 1857 C C . HIS A 1 235 ? 6.620 -0.613 -6.362 1.00 88.81 235 HIS A C 1
ATOM 1859 O O . HIS A 1 235 ? 7.845 -0.541 -6.258 1.00 88.81 235 HIS A O 1
ATOM 1865 N N . ILE A 1 236 ? 5.956 -1.762 -6.216 1.00 85.88 236 ILE A N 1
ATOM 1866 C CA . ILE A 1 236 ? 6.611 -3.056 -6.004 1.00 85.88 236 ILE A CA 1
ATOM 1867 C C . ILE A 1 236 ? 7.471 -3.426 -7.219 1.00 85.88 236 ILE A C 1
ATOM 1869 O O . ILE A 1 236 ? 8.600 -3.855 -7.031 1.00 85.88 236 ILE A O 1
ATOM 1873 N N . LEU A 1 237 ? 6.994 -3.232 -8.449 1.00 86.56 237 LEU A N 1
ATOM 1874 C CA . LEU A 1 237 ? 7.752 -3.600 -9.655 1.00 86.56 237 LEU A CA 1
ATOM 1875 C C . LEU A 1 237 ? 8.953 -2.681 -9.937 1.00 86.56 237 LEU A C 1
ATOM 1877 O O . LEU A 1 237 ? 9.992 -3.134 -10.414 1.00 86.56 237 LEU A O 1
ATOM 1881 N N . VAL A 1 238 ? 8.826 -1.384 -9.644 1.00 86.19 238 VAL A N 1
ATOM 1882 C CA . VAL A 1 238 ? 9.862 -0.379 -9.948 1.00 86.19 238 VAL A CA 1
ATOM 1883 C C . VAL A 1 238 ? 10.968 -0.337 -8.885 1.00 86.19 238 VAL A C 1
ATOM 1885 O O . VAL A 1 238 ? 12.077 0.116 -9.167 1.00 86.19 238 VAL A O 1
ATOM 1888 N N . THR A 1 239 ? 10.708 -0.815 -7.665 1.00 84.31 239 THR A N 1
ATOM 1889 C CA . THR A 1 239 ? 11.698 -0.771 -6.580 1.00 84.31 239 THR A CA 1
ATOM 1890 C C . THR A 1 239 ? 12.669 -1.961 -6.670 1.00 84.31 239 THR A C 1
ATOM 1892 O O . THR A 1 239 ? 12.229 -3.102 -6.539 1.00 84.31 239 THR A O 1
ATOM 1895 N N . PRO A 1 240 ? 13.994 -1.739 -6.774 1.00 60.47 240 PRO A N 1
ATOM 1896 C CA . PRO A 1 240 ? 15.003 -2.781 -7.033 1.00 60.47 240 PRO A CA 1
ATOM 1897 C C . PRO A 1 240 ? 15.241 -3.791 -5.888 1.00 60.47 240 PRO A C 1
ATOM 1899 O O . PRO A 1 240 ? 16.176 -4.577 -5.954 1.00 60.47 240 PRO A O 1
ATOM 1902 N N . HIS A 1 241 ? 14.448 -3.765 -4.812 1.00 55.97 241 HIS A N 1
ATOM 1903 C CA . HIS A 1 241 ? 14.501 -4.725 -3.692 1.00 55.97 241 HIS A CA 1
ATOM 1904 C C . HIS A 1 241 ? 13.194 -5.513 -3.529 1.00 55.97 241 HIS A C 1
ATOM 1906 O O . HIS A 1 241 ? 12.920 -6.093 -2.477 1.00 55.97 241 HIS A O 1
ATOM 1912 N N . SER A 1 242 ? 12.360 -5.521 -4.563 1.00 52.31 242 SER A N 1
ATOM 1913 C CA . SER A 1 242 ? 11.173 -6.354 -4.588 1.00 52.31 242 SER A CA 1
ATOM 1914 C C . SER A 1 242 ? 11.546 -7.807 -4.888 1.00 52.31 242 SER A C 1
ATOM 1916 O O . SER A 1 242 ? 12.336 -8.045 -5.801 1.00 52.31 242 SER A O 1
ATOM 1918 N N . PRO A 1 243 ? 10.967 -8.797 -4.184 1.00 57.06 243 PRO A N 1
ATOM 1919 C CA . PRO A 1 243 ? 11.257 -10.220 -4.397 1.00 57.06 243 PRO A CA 1
ATOM 1920 C C . PRO A 1 243 ? 10.861 -10.742 -5.792 1.00 57.06 243 PRO A C 1
ATOM 1922 O O . PRO A 1 243 ? 11.061 -11.917 -6.075 1.00 57.06 243 PRO A O 1
ATOM 1925 N N . ILE A 1 244 ? 10.272 -9.890 -6.637 1.00 56.69 244 ILE A N 1
ATOM 1926 C CA . ILE A 1 244 ? 9.769 -10.215 -7.977 1.00 56.69 244 ILE A CA 1
ATOM 1927 C C . ILE A 1 244 ? 10.668 -9.613 -9.074 1.00 56.69 244 ILE A C 1
ATOM 1929 O O . ILE A 1 244 ? 10.574 -10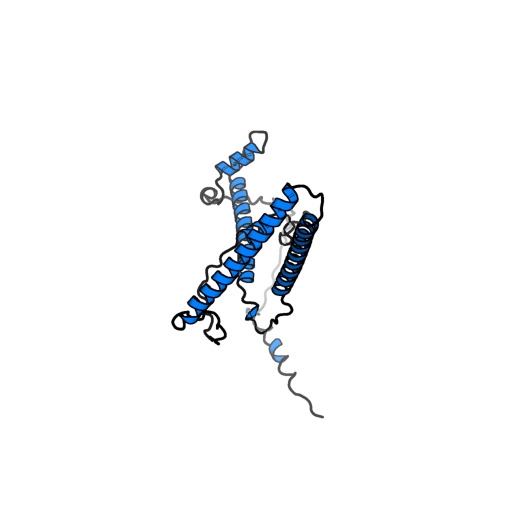.021 -10.226 1.00 56.69 244 ILE A O 1
ATOM 1933 N N . SER A 1 245 ? 11.566 -8.673 -8.751 1.00 47.94 245 SER A N 1
ATOM 1934 C CA . SER A 1 245 ? 12.427 -8.065 -9.768 1.00 47.94 245 SER A CA 1
ATOM 1935 C C . SER A 1 245 ? 13.479 -9.069 -10.260 1.00 47.94 245 SER A C 1
ATOM 1937 O O . SER A 1 245 ? 14.182 -9.646 -9.425 1.00 47.94 245 SER A O 1
ATOM 1939 N N . PRO A 1 246 ? 13.643 -9.260 -11.583 1.00 52.19 246 PRO A N 1
ATOM 1940 C CA . PRO A 1 246 ? 14.730 -10.070 -12.109 1.00 52.19 246 PRO A CA 1
ATOM 1941 C C . PRO A 1 246 ? 16.058 -9.440 -11.679 1.00 52.19 246 PRO A C 1
ATOM 1943 O O . PRO A 1 246 ? 16.399 -8.324 -12.076 1.00 52.19 246 PRO A O 1
ATOM 1946 N N . GLN A 1 247 ? 16.788 -10.142 -10.809 1.00 48.34 247 GLN A N 1
ATOM 1947 C CA . GLN A 1 247 ? 18.182 -9.830 -10.543 1.00 48.34 247 GLN A CA 1
ATOM 1948 C C . GLN A 1 247 ? 18.939 -10.118 -11.833 1.00 48.34 247 GLN A C 1
ATOM 1950 O O . GLN A 1 247 ? 19.133 -11.273 -12.201 1.00 48.34 247 GLN A O 1
ATOM 1955 N N . TRP A 1 248 ? 19.343 -9.068 -12.538 1.00 48.22 248 TRP A N 1
ATOM 1956 C CA . TRP A 1 248 ? 20.385 -9.200 -13.541 1.00 48.22 248 TRP A CA 1
ATOM 1957 C C . TRP A 1 248 ? 21.669 -9.542 -12.783 1.00 48.22 248 TRP A C 1
ATOM 1959 O O . TRP A 1 248 ? 22.343 -8.659 -12.253 1.00 48.22 248 TRP A O 1
ATOM 1969 N N . SER A 1 249 ? 21.951 -10.838 -12.646 1.00 39.38 249 SER A N 1
ATOM 1970 C CA . SER A 1 249 ? 23.271 -11.310 -12.252 1.00 39.38 249 SER A CA 1
ATOM 1971 C C . SER A 1 249 ? 24.249 -10.854 -13.324 1.00 39.38 249 SER A C 1
ATOM 1973 O O . SER A 1 249 ? 24.163 -11.286 -14.470 1.00 39.38 249 SER A O 1
ATOM 1975 N N . SER A 1 250 ? 25.149 -9.949 -12.959 1.00 40.00 250 SER A N 1
ATOM 1976 C CA . SER A 1 250 ? 26.376 -9.742 -13.717 1.00 40.00 250 SER A CA 1
ATOM 1977 C C . SER A 1 250 ? 27.285 -10.943 -13.462 1.00 40.00 250 SER A C 1
ATOM 1979 O O . SER A 1 250 ? 27.853 -11.058 -12.375 1.00 40.00 250 SER A O 1
ATOM 1981 N N . GLU A 1 251 ? 27.354 -11.845 -14.438 1.00 33.66 251 GLU A N 1
ATOM 1982 C CA . GLU A 1 251 ? 28.522 -12.707 -14.666 1.00 33.66 251 GLU A CA 1
ATOM 1983 C C . GLU A 1 251 ? 29.549 -11.972 -15.532 1.00 33.66 251 GLU A C 1
ATOM 1985 O O . GLU A 1 251 ? 29.124 -11.190 -16.417 1.00 33.66 251 GLU A O 1
#

pLDDT: mean 71.79, std 22.13, range [29.81, 97.81]